Protein AF-A0A9D0YZZ0-F1 (afdb_monomer_lite)

Foldseek 3Di:
DDDPVLLVLLVLLCLFLLNQDAFPVRHGPDDPVLSVLLVVLLVVLLVVLCVPCVPDDQLVSLLVCQLCPDPQFHQDQQVVLVVVLLDLDQEDHRVCSLQQALSVRRVHPNHHFQNRSQSSSCSNCVSVPWLKFKKWKDAPDPPQQATGIWIWIQDPVRFIDTRGSPCVNVCPPPVRQFDPLLRLLAMKIWADDPVQSVDASRPTHGGDGPVVQCPDPPIDIFHLLVVCCVVPVVQADPVSGGDGHPVSCDPVNSVVSSVSCSVTCSVRSVQRSCSSVVVCPPPPPPPPD

Organism: NCBI:txid2840793

Sequence (289 aa):
MLTPEEKEKVKIVLSHPAFQFQDSKGKEFYTQDKLEELFDALDRMIAQMDEKYPDLPVPERVQQILCHGTSDFPCNYDQVYASDYDSEATIFPDERLQGRTAYGLLCTNTGATCTGFCEASCLLLTLKGYQAAPLLCKLLKPTQRVCHYVAGVIDQDGQVQVIDAERLRSCMEPEKDWSLLAYQCSLRYTISNEFFAKEKIGKTGIGPRFFDYIDRPESICISPIERIQKEYPEYVDENGKLDLRNQMMTEPKQKALRMTLTTDVKDLVLQSYQQYFGGSLEKDRRSIL

Radius of gyration: 18.44 Å; chains: 1; bounding box: 46×45×53 Å

Structure (mmCIF, N/CA/C/O backbone):
data_AF-A0A9D0YZZ0-F1
#
_entry.id   AF-A0A9D0YZZ0-F1
#
loop_
_atom_site.group_PDB
_atom_site.id
_atom_site.type_symbol
_atom_site.label_atom_id
_atom_site.label_alt_id
_atom_site.label_comp_id
_atom_site.label_asym_id
_atom_site.label_entity_id
_atom_site.label_seq_id
_atom_site.pdbx_PDB_ins_code
_atom_site.Cartn_x
_atom_site.Cartn_y
_atom_site.Cartn_z
_atom_site.occupancy
_atom_site.B_iso_or_equiv
_atom_site.auth_seq_id
_atom_site.auth_comp_id
_atom_site.auth_asym_id
_atom_site.auth_atom_id
_atom_site.pdbx_PDB_model_num
ATOM 1 N N . MET A 1 1 ? -23.430 3.028 6.870 1.00 84.75 1 MET A N 1
ATOM 2 C CA . MET A 1 1 ? -22.808 2.457 8.082 1.00 84.75 1 MET A CA 1
ATOM 3 C C . MET A 1 1 ? -22.439 1.024 7.785 1.00 84.75 1 MET A C 1
ATOM 5 O O . MET A 1 1 ? -23.298 0.292 7.295 1.00 84.75 1 MET A O 1
ATOM 9 N N . LEU A 1 2 ? -21.211 0.631 8.128 1.00 94.62 2 LEU A N 1
ATOM 10 C CA . LEU A 1 2 ? -20.730 -0.736 7.936 1.00 94.62 2 LEU A CA 1
ATOM 11 C C . LEU A 1 2 ? -21.590 -1.751 8.701 1.00 94.62 2 LEU A C 1
ATOM 13 O O . LEU A 1 2 ? -21.944 -1.553 9.869 1.00 94.62 2 LEU A O 1
ATOM 17 N N . THR A 1 3 ? -21.892 -2.860 8.039 1.00 96.69 3 THR A N 1
ATOM 18 C CA . THR A 1 3 ? -22.575 -4.023 8.608 1.00 96.69 3 THR A CA 1
ATOM 19 C C . THR A 1 3 ? -21.700 -4.739 9.647 1.00 96.69 3 THR A C 1
ATOM 21 O O . THR A 1 3 ? -20.478 -4.572 9.658 1.00 96.69 3 THR A O 1
ATOM 24 N N . PRO A 1 4 ? -22.278 -5.591 10.518 1.00 96.94 4 PRO A N 1
ATOM 25 C CA . PRO A 1 4 ? -21.490 -6.390 11.459 1.00 96.94 4 PRO A CA 1
ATOM 26 C C . PRO A 1 4 ? -20.410 -7.256 10.790 1.00 96.94 4 PRO A C 1
ATOM 28 O O . PRO A 1 4 ? -19.317 -7.387 11.331 1.00 96.94 4 PRO A O 1
ATOM 31 N N . GLU A 1 5 ? -20.690 -7.804 9.603 1.00 96.69 5 GLU A N 1
ATOM 32 C CA . GLU A 1 5 ? -19.726 -8.603 8.835 1.00 96.69 5 GLU A CA 1
ATOM 33 C C . GLU A 1 5 ? -18.556 -7.747 8.326 1.00 96.69 5 GLU A C 1
ATOM 35 O O . GLU A 1 5 ? -17.396 -8.140 8.424 1.00 96.69 5 GLU A O 1
ATOM 40 N N . GLU A 1 6 ? -18.839 -6.547 7.822 1.00 97.50 6 GLU A N 1
ATOM 41 C CA . GLU A 1 6 ? -17.812 -5.600 7.375 1.00 97.50 6 GLU A CA 1
ATOM 42 C C . GLU A 1 6 ? -16.941 -5.104 8.533 1.00 97.50 6 GLU A C 1
ATOM 44 O O . GLU A 1 6 ? -15.720 -5.025 8.394 1.00 97.50 6 GLU A O 1
ATOM 49 N N . LYS A 1 7 ? -17.541 -4.840 9.701 1.00 97.81 7 LYS A N 1
ATOM 50 C CA . LYS A 1 7 ? -16.792 -4.495 10.919 1.00 97.81 7 LYS A CA 1
ATOM 51 C C . LYS A 1 7 ? -15.839 -5.620 11.333 1.00 97.81 7 LYS A C 1
ATOM 53 O O . LYS A 1 7 ? -14.726 -5.341 11.774 1.00 97.81 7 LYS A O 1
ATOM 58 N N . GLU A 1 8 ? -16.240 -6.879 11.166 1.00 96.62 8 GLU A N 1
ATOM 59 C CA . GLU A 1 8 ? -15.368 -8.024 11.440 1.00 96.62 8 GLU A CA 1
ATOM 60 C C . GLU A 1 8 ? -14.222 -8.130 10.426 1.00 96.62 8 GLU A C 1
ATOM 62 O O . GLU A 1 8 ? -13.073 -8.320 10.821 1.00 96.62 8 GLU A O 1
ATOM 67 N N . LYS A 1 9 ? -14.485 -7.896 9.131 1.00 95.94 9 LYS A N 1
ATOM 68 C CA . LYS A 1 9 ? -13.429 -7.825 8.101 1.00 95.94 9 LYS A CA 1
ATOM 69 C C . LYS A 1 9 ? -12.376 -6.770 8.440 1.00 95.94 9 LYS A C 1
ATOM 71 O O . LYS A 1 9 ? -11.185 -7.043 8.320 1.00 95.94 9 LYS A O 1
ATOM 76 N N . VAL A 1 10 ? -12.794 -5.593 8.912 1.00 96.94 10 VAL A N 1
ATOM 77 C CA . VAL A 1 10 ? -11.865 -4.546 9.370 1.00 96.94 10 VAL A CA 1
ATOM 78 C C . VAL A 1 10 ? -10.990 -5.051 10.518 1.00 96.94 10 VAL A C 1
ATOM 80 O O . VAL A 1 10 ? -9.774 -4.888 10.465 1.00 96.94 10 VAL A O 1
ATOM 83 N N . LYS A 1 11 ? -11.567 -5.712 11.527 1.00 95.56 11 LYS A N 1
ATOM 84 C CA . LYS A 1 11 ? -10.796 -6.259 12.658 1.00 95.56 11 LYS A CA 1
ATOM 85 C C . LYS A 1 11 ? -9.789 -7.325 12.223 1.00 95.56 11 LYS A C 1
ATOM 87 O O . LYS A 1 11 ? -8.660 -7.303 12.702 1.00 95.56 11 LYS A O 1
ATOM 92 N N . ILE A 1 12 ? -10.169 -8.201 11.291 1.00 94.56 12 ILE A N 1
ATOM 93 C CA . ILE A 1 12 ? -9.274 -9.208 10.696 1.00 94.56 12 ILE A CA 1
ATOM 94 C C . ILE A 1 12 ? -8.105 -8.537 9.964 1.00 94.56 12 ILE A C 1
ATOM 96 O O . ILE A 1 12 ? -6.963 -8.970 10.085 1.00 94.56 12 ILE A O 1
ATOM 100 N N . VAL A 1 13 ? -8.353 -7.449 9.228 1.00 95.25 13 VAL A N 1
ATOM 101 C CA . VAL A 1 13 ? -7.262 -6.697 8.593 1.00 95.25 13 VAL A CA 1
ATOM 102 C C . VAL A 1 13 ? -6.332 -6.103 9.654 1.00 95.25 13 VAL A C 1
ATOM 104 O O . VAL A 1 13 ? -5.115 -6.254 9.564 1.00 95.25 13 VAL A O 1
ATOM 107 N N . LEU A 1 14 ? -6.884 -5.477 10.694 1.00 92.75 14 LEU A N 1
ATOM 108 C CA . LEU A 1 14 ? -6.100 -4.856 11.767 1.00 92.75 14 LEU A CA 1
ATOM 109 C C . LEU A 1 14 ? -5.316 -5.866 12.623 1.00 92.75 14 LEU A C 1
ATOM 111 O O . LEU A 1 14 ? -4.343 -5.482 13.271 1.00 92.75 14 LEU A O 1
ATOM 115 N N . SER A 1 15 ? -5.668 -7.157 12.603 1.00 89.00 15 SER A N 1
ATOM 116 C CA . SER A 1 15 ? -4.897 -8.194 13.297 1.00 89.00 15 SER A CA 1
ATOM 117 C C . SER A 1 15 ? -3.616 -8.606 12.570 1.00 89.00 15 SER A C 1
ATOM 119 O O . SER A 1 15 ? -2.862 -9.418 13.106 1.00 89.00 15 SER A O 1
ATOM 121 N N . HIS A 1 16 ? -3.327 -8.066 11.383 1.00 89.88 16 HIS A N 1
ATOM 122 C CA . HIS A 1 16 ? -2.076 -8.343 10.676 1.00 89.88 16 HIS A CA 1
ATOM 123 C C . HIS A 1 16 ? -0.850 -7.880 11.478 1.00 89.88 16 HIS A C 1
ATOM 125 O O . HIS A 1 16 ? -0.863 -6.762 11.996 1.00 89.88 16 HIS A O 1
ATOM 131 N N . PRO A 1 17 ? 0.266 -8.635 11.501 1.00 84.69 17 PRO A N 1
ATOM 132 C CA . PRO A 1 17 ? 1.489 -8.239 12.214 1.00 84.69 17 PRO A CA 1
ATOM 133 C C . PRO A 1 17 ? 2.031 -6.845 11.844 1.00 84.69 17 PRO A C 1
ATOM 135 O O . PRO A 1 17 ? 2.660 -6.178 12.659 1.00 84.69 17 PRO A O 1
ATOM 138 N N . ALA A 1 18 ? 1.768 -6.386 10.620 1.00 86.31 18 ALA A N 1
ATOM 139 C CA . ALA A 1 18 ? 2.129 -5.045 10.145 1.00 86.31 18 ALA A CA 1
ATOM 140 C C . ALA A 1 18 ? 1.309 -3.895 10.777 1.00 86.31 18 ALA A C 1
ATOM 142 O O . ALA A 1 18 ? 1.740 -2.744 10.694 1.00 86.31 18 ALA A O 1
ATOM 143 N N . PHE A 1 19 ? 0.151 -4.200 11.377 1.00 87.81 19 PHE A N 1
ATOM 144 C CA . PHE A 1 19 ? -0.847 -3.243 11.882 1.00 87.81 19 PHE A CA 1
ATOM 145 C C . PHE A 1 19 ? -1.165 -3.407 13.381 1.00 87.81 19 PHE A C 1
ATOM 147 O O . PHE A 1 19 ? -1.942 -2.639 13.948 1.00 87.81 19 PHE A O 1
ATOM 154 N N . GLN A 1 20 ? -0.534 -4.371 14.059 1.00 81.81 20 GLN A N 1
ATOM 155 C CA . GLN A 1 20 ? -0.681 -4.589 15.502 1.00 81.81 20 GLN A CA 1
ATOM 156 C C . GLN A 1 20 ? 0.069 -3.520 16.313 1.00 81.81 20 GLN A C 1
ATOM 158 O O . GLN A 1 20 ? 1.127 -3.765 16.896 1.00 81.81 20 GLN A O 1
ATOM 163 N N . PHE A 1 21 ? -0.471 -2.302 16.343 1.00 81.06 21 PHE A N 1
ATOM 164 C CA . PHE A 1 21 ? 0.142 -1.193 17.065 1.00 81.06 21 PHE A CA 1
ATOM 165 C C . PHE A 1 21 ? -0.167 -1.225 18.559 1.00 81.06 21 PHE A C 1
ATOM 167 O O . PHE A 1 21 ? -1.326 -1.299 18.972 1.00 81.06 21 PHE A O 1
ATOM 174 N N . GLN A 1 22 ? 0.884 -1.107 19.367 1.00 78.75 22 GLN A N 1
ATOM 175 C CA . GLN A 1 22 ? 0.811 -1.044 20.821 1.00 78.75 22 GLN A CA 1
ATOM 176 C C . GLN A 1 22 ? 1.585 0.162 21.349 1.00 78.75 22 GLN A C 1
ATOM 178 O O . GLN A 1 22 ? 2.607 0.555 20.780 1.00 78.75 22 GLN A O 1
ATOM 183 N N . ASP A 1 23 ? 1.090 0.728 22.445 1.00 76.75 23 ASP A N 1
ATOM 184 C CA . ASP A 1 23 ? 1.773 1.776 23.194 1.00 76.75 23 ASP A CA 1
ATOM 185 C C . ASP A 1 23 ? 2.998 1.253 23.959 1.00 76.75 23 ASP A C 1
ATOM 187 O O . ASP A 1 23 ? 3.285 0.052 24.019 1.00 76.75 23 ASP A O 1
ATOM 191 N N . SER A 1 24 ? 3.750 2.171 24.560 1.00 74.75 24 SER A N 1
ATOM 192 C CA . SER A 1 24 ? 4.935 1.870 25.364 1.00 74.75 24 SER A CA 1
ATOM 193 C C . SER A 1 24 ? 4.669 0.922 26.545 1.00 74.75 24 SER A C 1
ATOM 195 O O . SER A 1 24 ? 5.614 0.332 27.074 1.00 74.75 24 SER A O 1
ATOM 197 N N . LYS A 1 25 ? 3.401 0.744 26.940 1.00 77.44 25 LYS A N 1
ATOM 198 C CA . LYS A 1 25 ? 2.932 -0.132 28.022 1.00 77.44 25 LYS A CA 1
ATOM 199 C C . LYS A 1 25 ? 2.326 -1.442 27.503 1.00 77.44 25 LYS A C 1
ATOM 201 O O . LYS A 1 25 ? 1.858 -2.241 28.312 1.00 77.44 25 LYS A O 1
ATOM 206 N N . GLY A 1 26 ? 2.349 -1.678 26.191 1.00 76.75 26 GLY A N 1
ATOM 207 C CA . GLY A 1 26 ? 1.801 -2.876 25.555 1.00 76.75 26 GLY A CA 1
ATOM 208 C C . GLY A 1 26 ? 0.281 -2.851 25.378 1.00 76.75 26 GLY A C 1
ATOM 209 O O . GLY A 1 26 ? -0.313 -3.893 25.112 1.00 76.75 26 GLY A O 1
ATOM 210 N N . LYS A 1 27 ? -0.374 -1.694 25.538 1.00 83.31 27 LYS A N 1
ATOM 211 C CA . LYS A 1 27 ? -1.811 -1.559 25.287 1.00 83.31 27 LYS A CA 1
ATOM 212 C C . LYS A 1 27 ? -2.058 -1.372 23.794 1.00 83.31 27 LYS A C 1
ATOM 214 O O . LYS A 1 27 ? -1.405 -0.551 23.153 1.00 83.31 27 LYS A O 1
ATOM 219 N N . GLU A 1 28 ? -3.030 -2.100 23.255 1.00 86.38 28 GLU A N 1
ATOM 220 C CA . GLU A 1 28 ? -3.456 -1.965 21.861 1.00 86.38 28 GLU A CA 1
ATOM 221 C C . GLU A 1 28 ? -3.920 -0.539 21.546 1.00 86.38 28 GLU A C 1
ATOM 223 O O . GLU A 1 28 ? -4.644 0.095 22.323 1.00 86.38 28 GLU A O 1
ATOM 228 N N . PHE A 1 29 ? -3.505 -0.036 20.383 1.00 88.44 29 PHE A N 1
ATOM 229 C CA . PHE A 1 29 ? -3.873 1.300 19.931 1.00 88.44 29 PHE A CA 1
ATOM 230 C C . PHE A 1 29 ? -5.374 1.417 19.642 1.00 88.44 29 PHE A C 1
ATOM 232 O O . PHE A 1 29 ? -5.984 2.433 19.995 1.00 88.44 29 PHE A O 1
ATOM 239 N N . TYR A 1 30 ? -5.943 0.396 18.995 1.00 92.56 30 TYR A N 1
ATOM 240 C CA . TYR A 1 30 ? -7.337 0.331 18.570 1.00 92.56 30 TYR A CA 1
ATOM 241 C C . TYR A 1 30 ? -8.255 -0.073 19.726 1.00 92.56 30 TYR A C 1
ATOM 243 O O . TYR A 1 30 ? -8.508 -1.247 19.972 1.00 92.56 30 TYR A O 1
ATOM 251 N N . THR A 1 31 ? -8.772 0.924 20.441 1.00 94.06 31 THR A N 1
ATOM 252 C CA . THR A 1 31 ? -9.867 0.736 21.401 1.00 94.06 31 THR A CA 1
ATOM 253 C C . THR A 1 31 ? -11.209 0.635 20.677 1.00 94.06 31 THR A C 1
ATOM 255 O O . THR A 1 31 ? -11.325 1.048 19.524 1.00 94.06 31 THR A O 1
ATOM 258 N N . GLN A 1 32 ? -12.247 0.146 21.364 1.00 95.62 32 GLN A N 1
ATOM 259 C CA . GLN A 1 32 ? -13.595 0.068 20.791 1.00 95.62 32 GLN A CA 1
ATOM 260 C C . GLN A 1 32 ? -14.082 1.426 20.256 1.00 95.62 32 GLN A C 1
ATOM 262 O O . GLN A 1 32 ? -14.582 1.481 19.140 1.00 95.62 32 GLN A O 1
ATOM 267 N N . ASP A 1 33 ? -13.869 2.515 21.000 1.00 96.25 33 ASP A N 1
ATOM 268 C CA . ASP A 1 33 ? -14.286 3.861 20.575 1.00 96.25 33 ASP A CA 1
ATOM 269 C C . ASP A 1 33 ? -13.602 4.285 19.265 1.00 96.25 33 ASP A C 1
ATOM 271 O O . ASP A 1 33 ? -14.261 4.714 18.320 1.00 96.25 33 ASP A O 1
ATOM 275 N N . LYS A 1 34 ? -12.283 4.069 19.161 1.00 95.56 34 LYS A N 1
ATOM 276 C CA . LYS A 1 34 ? -11.531 4.369 17.935 1.00 95.56 34 LYS A CA 1
ATOM 277 C C . LYS A 1 34 ? -11.954 3.496 16.760 1.00 95.56 34 LYS A C 1
ATOM 279 O O . LYS A 1 34 ? -11.908 3.954 15.622 1.00 95.56 34 LYS A O 1
ATOM 284 N N . LEU A 1 35 ? -12.324 2.240 17.018 1.00 97.50 35 LEU A N 1
ATOM 285 C CA . LEU A 1 35 ? -12.838 1.346 15.984 1.00 97.50 35 LEU A CA 1
ATOM 286 C C . LEU A 1 35 ? -14.175 1.850 15.440 1.00 97.50 35 LEU A C 1
ATOM 288 O O . LEU A 1 35 ? -14.341 1.862 14.227 1.00 97.50 35 LEU A O 1
ATOM 292 N N . GLU A 1 36 ? -15.091 2.311 16.294 1.00 97.62 36 GLU A N 1
ATOM 293 C CA . GLU A 1 36 ? -16.361 2.886 15.829 1.00 97.62 36 GLU A CA 1
ATOM 294 C C . GLU A 1 36 ? -16.140 4.151 14.986 1.00 97.62 36 GLU A C 1
ATOM 296 O O . GLU A 1 36 ? -16.684 4.250 13.887 1.00 97.62 36 GLU A O 1
ATOM 301 N N . GLU A 1 37 ? -15.260 5.060 15.420 1.00 96.38 37 GLU A N 1
ATOM 302 C CA . GLU A 1 37 ? -14.886 6.233 14.616 1.00 96.38 37 GLU A CA 1
ATOM 303 C C . GLU A 1 37 ? -14.277 5.840 13.259 1.00 96.38 37 GLU A C 1
ATOM 305 O O . GLU A 1 37 ? -14.602 6.435 12.227 1.00 96.38 37 GLU A O 1
ATOM 310 N N . LEU A 1 38 ? -13.406 4.824 13.246 1.00 96.81 38 LEU A N 1
ATOM 311 C CA . LEU A 1 38 ? -12.801 4.313 12.019 1.00 96.81 38 LEU A CA 1
ATOM 312 C C . LEU A 1 38 ? -13.842 3.674 11.092 1.00 96.81 38 LEU A C 1
ATOM 314 O O . LEU A 1 38 ? -13.788 3.906 9.886 1.00 96.81 38 LEU A O 1
ATOM 318 N N . PHE A 1 39 ? -14.801 2.903 11.614 1.00 98.00 39 PHE A N 1
ATOM 319 C CA . PHE A 1 39 ? -15.871 2.315 10.802 1.00 98.00 39 PHE A CA 1
ATOM 320 C C . PHE A 1 39 ? -16.692 3.391 10.095 1.00 98.00 39 PHE A C 1
ATOM 322 O O . PHE A 1 39 ? -16.954 3.278 8.897 1.00 98.00 39 PHE A O 1
ATOM 329 N N . ASP A 1 40 ? -17.049 4.452 10.816 1.00 95.44 40 ASP A N 1
ATOM 330 C CA . ASP A 1 40 ? -17.790 5.576 10.253 1.00 95.44 40 ASP A CA 1
ATOM 331 C C . ASP A 1 40 ? -16.970 6.324 9.192 1.00 95.44 40 ASP A C 1
ATOM 333 O O . ASP A 1 40 ? -17.508 6.746 8.166 1.00 95.44 40 ASP A O 1
ATOM 337 N N . ALA A 1 41 ? -15.660 6.480 9.405 1.00 95.00 41 ALA A N 1
ATOM 338 C CA . ALA A 1 41 ? -14.770 7.093 8.422 1.00 95.00 41 ALA A CA 1
ATOM 339 C C . ALA A 1 41 ? -14.624 6.239 7.153 1.00 95.00 41 ALA A C 1
ATOM 341 O O . ALA A 1 41 ? -14.692 6.776 6.048 1.00 95.00 41 ALA A O 1
ATOM 342 N N . LEU A 1 42 ? -14.483 4.918 7.288 1.00 96.44 42 LEU A N 1
ATOM 343 C CA . LEU A 1 42 ? -14.398 3.988 6.157 1.00 96.44 42 LEU A CA 1
ATOM 344 C C . LEU A 1 42 ? -15.682 3.989 5.316 1.00 96.44 42 LEU A C 1
ATOM 346 O O . LEU A 1 42 ? -15.599 4.053 4.092 1.00 96.44 42 LEU A O 1
ATOM 350 N N . ASP A 1 43 ? -16.856 3.980 5.954 1.00 95.12 43 ASP A N 1
ATOM 351 C CA . ASP A 1 43 ? -18.161 4.053 5.278 1.00 95.12 43 ASP A CA 1
ATOM 352 C C . ASP A 1 43 ? -18.285 5.324 4.422 1.00 95.12 43 ASP A C 1
ATOM 354 O O . ASP A 1 43 ? -18.627 5.260 3.238 1.00 95.12 43 ASP A O 1
ATOM 358 N N . ARG A 1 44 ? -17.911 6.481 4.989 1.00 92.88 44 ARG A N 1
ATOM 359 C CA . ARG A 1 44 ? -17.875 7.755 4.252 1.00 92.88 44 ARG A CA 1
ATOM 360 C C . ARG A 1 44 ? -16.873 7.724 3.102 1.00 92.88 44 ARG A C 1
ATOM 362 O O . ARG A 1 44 ? -17.194 8.174 2.004 1.00 92.88 44 ARG A O 1
ATOM 369 N N . MET A 1 45 ? -15.677 7.184 3.334 1.00 92.56 45 MET A N 1
ATOM 370 C CA . MET A 1 45 ? -14.633 7.101 2.311 1.00 92.56 45 MET A CA 1
ATOM 371 C C . MET A 1 45 ? -15.049 6.231 1.127 1.00 92.56 45 MET A C 1
ATOM 373 O O . MET A 1 45 ? -14.775 6.602 -0.011 1.00 92.56 45 MET A O 1
ATOM 377 N N . ILE A 1 46 ? -15.743 5.116 1.368 1.00 93.69 46 ILE A N 1
ATOM 378 C CA . ILE A 1 46 ? -16.277 4.262 0.300 1.00 93.69 46 ILE A CA 1
ATOM 379 C C . ILE A 1 46 ? -17.275 5.041 -0.562 1.00 93.69 46 ILE A C 1
ATOM 381 O O . ILE A 1 46 ? -17.143 5.039 -1.786 1.00 93.69 46 ILE A O 1
ATOM 385 N N . ALA A 1 47 ? -18.219 5.753 0.061 1.00 92.50 47 ALA A N 1
ATOM 386 C CA . ALA A 1 47 ? -19.201 6.554 -0.667 1.00 92.50 47 ALA A CA 1
ATOM 387 C C . ALA A 1 47 ? -18.534 7.646 -1.527 1.00 92.50 47 ALA A C 1
ATOM 389 O O . ALA A 1 47 ? -18.824 7.761 -2.716 1.00 92.50 47 ALA A O 1
ATOM 390 N N . GLN A 1 48 ? -17.585 8.397 -0.958 1.00 92.12 48 GLN A N 1
ATOM 391 C CA . GLN A 1 48 ? -16.886 9.477 -1.670 1.00 92.12 48 GLN A CA 1
ATOM 392 C C . GLN A 1 48 ? -15.987 8.960 -2.796 1.00 92.12 48 GLN A C 1
ATOM 394 O O . GLN A 1 48 ? -15.881 9.579 -3.854 1.00 92.12 48 GLN A O 1
ATOM 399 N N . MET A 1 49 ? -15.333 7.820 -2.580 1.00 92.38 49 MET A N 1
ATOM 400 C CA . MET A 1 49 ? -14.522 7.155 -3.593 1.00 92.38 49 MET A CA 1
ATOM 401 C C . MET A 1 49 ? -15.368 6.757 -4.810 1.00 92.38 49 MET A C 1
ATOM 403 O O . MET A 1 49 ? -14.954 6.999 -5.945 1.00 92.38 49 MET A O 1
ATOM 407 N N . ASP A 1 50 ? -16.538 6.160 -4.573 1.00 90.44 50 ASP A N 1
ATOM 408 C CA . ASP A 1 50 ? -17.443 5.720 -5.636 1.00 90.44 50 ASP A CA 1
ATOM 409 C C . ASP A 1 50 ? -18.113 6.902 -6.362 1.00 90.44 50 ASP A C 1
ATOM 411 O O . ASP A 1 50 ? -18.364 6.806 -7.561 1.00 90.44 50 ASP A O 1
ATOM 415 N N . GLU A 1 51 ? -18.334 8.031 -5.680 1.00 92.25 51 GLU A N 1
ATOM 416 C CA . GLU A 1 51 ? -18.841 9.270 -6.289 1.00 92.25 51 GLU A CA 1
ATOM 417 C C . GLU A 1 51 ? -17.787 9.987 -7.150 1.00 92.25 51 GLU A C 1
ATOM 419 O O . GLU A 1 51 ? -18.080 10.417 -8.265 1.00 92.25 51 GLU A O 1
ATOM 424 N N . LYS A 1 52 ? -16.556 10.135 -6.644 1.00 91.62 52 LYS A N 1
ATOM 425 C CA . LYS A 1 52 ? -15.514 10.966 -7.274 1.00 91.62 52 LYS A CA 1
ATOM 426 C C . LYS A 1 52 ? -14.789 10.264 -8.422 1.00 91.62 52 LYS A C 1
ATOM 428 O O . LYS A 1 52 ? -14.323 10.933 -9.343 1.00 91.62 52 LYS A O 1
ATOM 433 N N . TYR A 1 53 ? -14.674 8.936 -8.368 1.00 91.50 53 TYR A N 1
ATOM 434 C CA . TYR A 1 53 ? -13.937 8.138 -9.354 1.00 91.50 53 TYR A CA 1
ATOM 435 C C . TYR A 1 53 ? -14.762 6.951 -9.894 1.00 91.50 53 TYR A C 1
ATOM 437 O O . TYR A 1 53 ? -14.293 5.810 -9.854 1.00 91.50 53 TYR A O 1
ATOM 445 N N . PRO A 1 54 ? -15.983 7.175 -10.418 1.00 92.62 54 PRO A N 1
ATOM 446 C CA . PRO A 1 54 ? -16.909 6.098 -10.779 1.00 92.62 54 PRO A CA 1
ATOM 447 C C . PRO A 1 54 ? -16.416 5.227 -11.942 1.00 92.62 54 PRO A C 1
ATOM 449 O O . PRO A 1 54 ? -16.808 4.063 -12.035 1.00 92.62 54 PRO A O 1
ATOM 452 N N . ASP A 1 55 ? -15.537 5.763 -12.790 1.00 94.12 55 ASP A N 1
ATOM 453 C CA . ASP A 1 55 ? -15.074 5.106 -14.018 1.00 94.12 55 ASP A CA 1
ATOM 454 C C . ASP A 1 55 ? -13.756 4.335 -13.849 1.00 94.12 55 ASP A C 1
ATOM 456 O O . ASP A 1 55 ? -13.358 3.582 -14.736 1.00 94.12 55 ASP A O 1
ATOM 460 N N . LEU A 1 56 ? -13.062 4.499 -12.717 1.00 93.25 56 LEU A N 1
ATOM 461 C CA . LEU A 1 56 ? -11.799 3.798 -12.469 1.00 93.25 56 LEU A CA 1
ATOM 462 C C . LEU A 1 56 ? -12.045 2.389 -11.903 1.00 93.25 56 LEU A C 1
ATOM 464 O O . LEU A 1 56 ? -13.055 2.162 -11.235 1.00 93.25 56 LEU A O 1
ATOM 468 N N . PRO A 1 57 ? -11.127 1.429 -12.082 1.00 93.06 57 PRO A N 1
ATOM 469 C CA . PRO A 1 57 ? -11.112 0.196 -11.296 1.00 93.06 57 PRO A CA 1
ATOM 470 C C . PRO A 1 57 ? -10.986 0.486 -9.793 1.00 93.06 57 PRO A C 1
ATOM 472 O O . PRO A 1 57 ? -10.287 1.419 -9.401 1.00 93.06 57 PRO A O 1
ATOM 475 N N . VAL A 1 58 ? -11.614 -0.326 -8.932 1.00 94.88 58 VAL A N 1
ATOM 476 C CA . VAL A 1 58 ? -11.639 -0.091 -7.470 1.00 94.88 58 VAL A CA 1
ATOM 477 C C . VAL A 1 58 ? -10.248 0.158 -6.863 1.00 94.88 58 VAL A C 1
ATOM 479 O O . VAL A 1 58 ? -10.126 1.131 -6.117 1.00 94.88 58 VAL A O 1
ATOM 482 N N . PRO A 1 59 ? -9.189 -0.619 -7.176 1.00 94.75 59 PRO A N 1
ATOM 483 C CA . PRO A 1 59 ? -7.867 -0.345 -6.616 1.00 94.75 59 PRO A CA 1
ATOM 484 C C . PRO A 1 59 ? -7.309 1.032 -6.979 1.00 94.75 59 PRO A C 1
ATOM 486 O O . PRO A 1 59 ? -6.733 1.718 -6.134 1.00 94.75 59 PRO A O 1
ATOM 489 N N . GLU A 1 60 ? -7.549 1.476 -8.210 1.00 93.44 60 GLU A N 1
ATOM 490 C CA . GLU A 1 60 ? -7.153 2.806 -8.658 1.00 93.44 60 GLU A CA 1
ATOM 491 C C . GLU A 1 60 ? -7.964 3.888 -7.938 1.00 93.44 60 GLU A C 1
ATOM 493 O O . GLU A 1 60 ? -7.383 4.882 -7.505 1.00 93.44 60 GLU A O 1
ATOM 498 N N . ARG A 1 61 ? -9.269 3.678 -7.702 1.00 94.62 61 ARG A N 1
ATOM 499 C CA . ARG A 1 61 ? -10.083 4.614 -6.904 1.00 94.62 61 ARG A CA 1
ATOM 500 C C . ARG A 1 61 ? -9.540 4.780 -5.489 1.00 94.62 61 ARG A C 1
ATOM 502 O O . ARG A 1 61 ? -9.414 5.912 -5.025 1.00 94.62 61 ARG A O 1
ATOM 509 N N . VAL A 1 62 ? -9.196 3.672 -4.822 1.00 95.25 62 VAL A N 1
ATOM 510 C CA . VAL A 1 62 ? -8.601 3.684 -3.474 1.00 95.25 62 VAL A CA 1
ATOM 511 C C . VAL A 1 62 ? -7.301 4.485 -3.484 1.00 95.25 62 VAL A C 1
ATOM 513 O O . VAL A 1 62 ? -7.106 5.362 -2.643 1.00 95.25 62 VAL A O 1
ATOM 516 N N . GLN A 1 63 ? -6.430 4.248 -4.467 1.00 93.56 63 GLN A N 1
ATOM 517 C CA . GLN A 1 63 ? -5.176 4.988 -4.572 1.00 93.56 63 GLN A CA 1
ATOM 518 C C . GLN A 1 63 ? -5.407 6.492 -4.781 1.00 93.56 63 GLN A C 1
ATOM 520 O O . GLN A 1 63 ? -4.765 7.309 -4.122 1.00 93.56 63 GLN A O 1
ATOM 525 N N . GLN A 1 64 ? -6.338 6.864 -5.664 1.00 92.75 64 GLN A N 1
ATOM 526 C CA . GLN A 1 64 ? -6.639 8.257 -6.002 1.00 92.75 64 GLN A CA 1
ATOM 527 C C . GLN A 1 64 ? -7.306 9.016 -4.848 1.00 92.75 64 GLN A C 1
ATOM 529 O O . GLN A 1 64 ? -6.942 10.161 -4.568 1.00 92.75 64 GLN A O 1
ATOM 534 N N . ILE A 1 65 ? -8.272 8.400 -4.155 1.00 92.81 65 ILE A N 1
ATOM 535 C CA . ILE A 1 65 ? -8.976 9.048 -3.040 1.00 92.81 65 ILE A CA 1
ATOM 536 C C . ILE A 1 65 ? -8.042 9.264 -1.848 1.00 92.81 65 ILE A C 1
ATOM 538 O O . ILE A 1 65 ? -8.070 10.335 -1.246 1.00 92.81 65 ILE A O 1
ATOM 542 N N . LEU A 1 66 ? -7.155 8.306 -1.557 1.00 93.00 66 LEU A N 1
ATOM 543 C CA . LEU A 1 66 ? -6.173 8.444 -0.484 1.00 93.00 66 LEU A CA 1
ATOM 544 C C . LEU A 1 66 ? -5.051 9.428 -0.850 1.00 93.00 66 LEU A C 1
ATOM 546 O O . LEU A 1 66 ? -4.628 10.194 0.007 1.00 93.00 66 LEU A O 1
ATOM 550 N N . CYS A 1 67 ? -4.600 9.459 -2.109 1.00 90.25 67 CYS A N 1
ATOM 551 C CA . CYS A 1 67 ? -3.548 10.372 -2.579 1.00 90.25 67 CYS A CA 1
ATOM 552 C C . CYS A 1 67 ? -3.982 11.846 -2.553 1.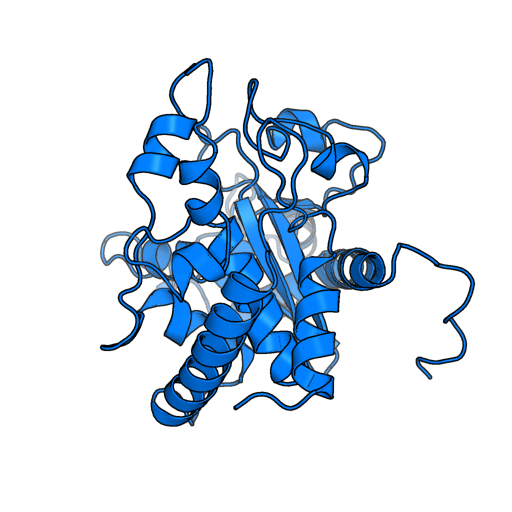00 90.25 67 CYS A C 1
ATOM 554 O O . CYS A 1 67 ? -3.214 12.725 -2.158 1.00 90.25 67 CYS A O 1
ATOM 556 N N . HIS A 1 68 ? -5.210 12.130 -2.990 1.00 87.75 68 HIS A N 1
ATOM 557 C CA . HIS A 1 68 ? -5.699 13.504 -3.126 1.00 87.75 68 HIS A CA 1
ATOM 558 C C . HIS A 1 68 ? -6.515 13.989 -1.929 1.00 87.75 68 HIS A C 1
ATOM 560 O O . HIS A 1 68 ? -6.664 15.198 -1.747 1.00 87.75 68 HIS A O 1
ATOM 566 N N . GLY A 1 69 ? -7.042 13.070 -1.123 1.00 84.12 69 GLY A N 1
ATOM 567 C CA . GLY A 1 69 ? -8.024 13.391 -0.102 1.00 84.12 69 GLY A CA 1
ATOM 568 C C . GLY A 1 69 ? -9.340 13.920 -0.684 1.00 84.12 69 GLY A C 1
ATOM 569 O O . GLY A 1 69 ? -9.603 13.913 -1.900 1.00 84.12 69 GLY A O 1
ATOM 570 N N . THR A 1 70 ? -10.183 14.390 0.224 1.00 78.31 70 THR A N 1
ATOM 571 C CA . THR A 1 70 ? -11.509 14.955 -0.026 1.00 78.31 70 THR A CA 1
ATOM 572 C C . THR A 1 70 ? -11.706 16.225 0.804 1.00 78.31 70 THR A C 1
ATOM 574 O O . THR A 1 70 ? -10.812 16.635 1.545 1.00 78.31 70 THR A O 1
ATOM 577 N N . SER A 1 71 ? -12.859 16.887 0.669 1.00 72.62 71 SER A N 1
ATOM 578 C CA . SER A 1 71 ? -13.203 18.027 1.532 1.00 72.62 71 SER A CA 1
ATOM 579 C C . SER A 1 71 ? -13.308 17.634 3.005 1.00 72.62 71 SER A C 1
ATOM 581 O O . SER A 1 71 ? -12.990 18.440 3.874 1.00 72.62 71 SER A O 1
ATOM 583 N N . ASP A 1 72 ? -13.727 16.396 3.269 1.00 69.81 72 ASP A N 1
ATOM 584 C CA . ASP A 1 72 ? -13.988 15.882 4.617 1.00 69.81 72 ASP A CA 1
ATOM 585 C C . ASP A 1 72 ? -12.772 15.147 5.194 1.00 69.81 72 ASP A C 1
ATOM 587 O O . ASP A 1 72 ? -12.677 14.939 6.401 1.00 69.81 72 ASP A O 1
ATOM 591 N N . PHE A 1 73 ? -11.835 14.767 4.324 1.00 72.38 73 PHE A N 1
ATOM 592 C CA . PHE A 1 73 ? -10.586 14.103 4.658 1.00 72.38 73 PHE A CA 1
ATOM 593 C C . PHE A 1 73 ? -9.427 14.797 3.921 1.00 72.38 73 PHE A C 1
ATOM 595 O O . PHE A 1 73 ? -9.091 14.430 2.788 1.00 72.38 73 PHE A O 1
ATOM 602 N N . PRO A 1 74 ? -8.784 15.812 4.524 1.00 69.44 74 PRO A N 1
ATOM 603 C CA . PRO A 1 74 ? -7.574 16.366 3.943 1.00 69.44 74 PRO A CA 1
ATOM 604 C C . PRO A 1 74 ? -6.477 15.299 4.000 1.00 69.44 74 PRO A C 1
ATOM 606 O O . PRO A 1 74 ? -6.115 14.831 5.078 1.00 69.44 74 PRO A O 1
ATOM 609 N N . CYS A 1 75 ? -5.921 14.922 2.844 1.00 74.62 75 CYS A N 1
ATOM 610 C CA . CYS A 1 75 ? -4.753 14.045 2.802 1.00 74.62 75 CYS A CA 1
ATOM 611 C C . CYS A 1 75 ? -3.592 14.729 3.538 1.00 74.62 75 CYS A C 1
ATOM 613 O O . CYS A 1 75 ? -2.910 15.597 2.980 1.00 74.62 75 CYS A O 1
ATOM 615 N N . ASN A 1 76 ? -3.358 14.325 4.785 1.00 76.44 76 ASN A N 1
ATOM 616 C CA . ASN A 1 76 ? -2.297 14.869 5.611 1.00 76.44 76 ASN A CA 1
ATOM 617 C C . ASN A 1 76 ? -1.173 13.839 5.766 1.00 76.44 76 ASN A C 1
ATOM 619 O O . ASN A 1 76 ? -1.363 12.757 6.323 1.00 76.44 76 ASN A O 1
ATOM 623 N N . TYR A 1 77 ? -0.002 14.178 5.233 1.00 73.31 77 TYR A N 1
ATOM 624 C CA . TYR A 1 77 ? 1.217 13.424 5.490 1.00 73.31 77 TYR A CA 1
ATOM 625 C C . TYR A 1 77 ? 1.806 13.929 6.802 1.00 73.31 77 TYR A C 1
ATOM 627 O O . TYR A 1 77 ? 2.104 15.120 6.910 1.00 73.31 77 TYR A O 1
ATOM 635 N N . ASP A 1 78 ? 1.990 13.043 7.780 1.00 72.12 78 ASP A N 1
ATOM 636 C CA . ASP A 1 78 ? 2.538 13.433 9.082 1.00 72.12 78 ASP A CA 1
ATOM 637 C C . ASP A 1 78 ? 4.039 13.761 8.956 1.00 72.12 78 ASP A C 1
ATOM 639 O O . ASP A 1 78 ? 4.922 12.916 9.127 1.00 72.12 78 ASP A O 1
ATOM 643 N N . GLN A 1 79 ? 4.323 15.020 8.613 1.00 66.56 79 GLN A N 1
ATOM 644 C CA . GLN A 1 79 ? 5.679 15.545 8.444 1.00 66.56 79 GLN A CA 1
ATOM 645 C C . GLN A 1 79 ? 6.484 15.490 9.743 1.00 66.56 79 GLN A C 1
ATOM 647 O O . GLN A 1 79 ? 7.703 15.351 9.689 1.00 66.56 79 GLN A O 1
ATOM 652 N N . VAL A 1 80 ? 5.816 15.581 10.898 1.00 61.78 80 VAL A N 1
ATOM 653 C CA . VAL A 1 80 ? 6.485 15.576 12.202 1.00 61.78 80 VAL A CA 1
ATOM 654 C C . VAL A 1 80 ? 6.932 14.163 12.556 1.00 61.78 80 VAL A C 1
ATOM 656 O O . VAL A 1 80 ? 8.080 13.950 12.936 1.00 61.78 80 VAL A O 1
ATOM 659 N N . TYR A 1 81 ? 6.064 13.177 12.329 1.00 63.41 81 TYR A N 1
ATOM 660 C CA . TYR A 1 81 ? 6.431 11.767 12.426 1.00 63.41 81 TYR A CA 1
ATOM 661 C C . TYR A 1 81 ? 7.603 11.432 11.493 1.00 63.41 81 TYR A C 1
ATOM 663 O O . TYR A 1 81 ? 8.537 10.736 11.891 1.00 63.41 81 TYR A O 1
ATOM 671 N N . ALA A 1 82 ? 7.580 11.944 10.258 1.00 63.34 82 ALA A N 1
ATOM 672 C CA . ALA A 1 82 ? 8.659 11.733 9.297 1.00 63.34 82 ALA A CA 1
ATOM 673 C C . ALA A 1 82 ? 9.985 12.386 9.733 1.00 63.34 82 ALA A C 1
ATOM 675 O O . ALA A 1 82 ? 11.038 11.780 9.545 1.00 63.34 82 ALA A O 1
ATOM 676 N N . SER A 1 83 ? 9.956 13.575 10.348 1.00 62.94 83 SER A N 1
ATOM 677 C CA . SER A 1 83 ? 11.167 14.237 10.854 1.00 62.94 83 SER A CA 1
ATOM 678 C C . SER A 1 83 ? 11.749 13.562 12.095 1.00 62.94 83 SER A C 1
ATOM 680 O O . SER A 1 83 ? 12.969 13.463 12.223 1.00 62.94 83 SER A O 1
ATOM 682 N N . ASP A 1 84 ? 10.893 13.052 12.986 1.00 59.94 84 ASP A N 1
ATOM 683 C CA . ASP A 1 84 ? 11.330 12.337 14.191 1.00 59.94 84 ASP A CA 1
ATOM 684 C C . ASP A 1 84 ? 12.066 11.036 13.824 1.00 59.94 84 ASP A C 1
ATOM 686 O O . ASP A 1 84 ? 12.978 10.611 14.534 1.00 59.94 84 ASP A O 1
ATOM 690 N N . TYR A 1 85 ? 11.733 10.458 12.667 1.00 58.47 85 TYR A N 1
ATOM 691 C CA . TYR A 1 85 ? 12.302 9.227 12.119 1.00 58.47 85 TYR A CA 1
ATOM 692 C C . TYR A 1 85 ? 13.779 9.303 11.717 1.00 58.47 85 TYR A C 1
ATOM 694 O O . TYR A 1 85 ? 14.487 8.292 11.764 1.00 58.47 85 TYR A O 1
ATOM 702 N N . ASP A 1 86 ? 14.235 10.488 11.312 1.00 54.81 86 ASP A N 1
ATOM 703 C CA . ASP A 1 86 ? 15.623 10.747 10.917 1.00 54.81 86 ASP A CA 1
ATOM 704 C C . ASP A 1 86 ? 16.490 11.200 12.103 1.00 54.81 86 ASP A C 1
ATOM 706 O O . ASP A 1 86 ? 17.720 11.239 12.007 1.00 54.81 86 ASP A O 1
ATOM 710 N N . SER A 1 87 ? 15.867 11.514 13.241 1.00 53.03 87 SER A N 1
ATOM 711 C CA . SER A 1 87 ? 16.564 11.886 14.467 1.00 53.03 87 SER A CA 1
ATOM 712 C C . SER A 1 87 ? 16.903 10.640 15.294 1.00 53.03 87 SER A C 1
ATOM 714 O O . SER A 1 87 ? 16.104 9.714 15.401 1.00 53.03 87 SER A O 1
ATOM 716 N N . GLU A 1 88 ? 18.067 10.597 15.950 1.00 52.62 88 GLU A N 1
ATOM 717 C CA . GLU A 1 88 ? 18.394 9.540 16.929 1.00 52.62 88 GLU A CA 1
ATOM 718 C C . GLU A 1 88 ? 17.540 9.626 18.220 1.00 52.62 88 GLU A C 1
ATOM 720 O O . GLU A 1 88 ? 17.965 9.184 19.290 1.00 52.62 88 GLU A O 1
ATOM 725 N N . ALA A 1 89 ? 16.345 10.230 18.150 1.00 49.09 89 ALA A N 1
ATOM 726 C CA . ALA A 1 89 ? 15.500 10.521 19.291 1.00 49.09 89 ALA A CA 1
ATOM 727 C C . ALA A 1 89 ? 15.148 9.250 20.069 1.00 49.09 89 ALA A C 1
ATOM 729 O O . ALA A 1 89 ? 14.648 8.243 19.566 1.00 49.09 89 ALA A O 1
ATOM 730 N N . THR A 1 90 ? 15.438 9.325 21.360 1.00 51.19 90 THR A N 1
ATOM 731 C CA . THR A 1 90 ? 15.527 8.182 22.259 1.00 51.19 90 THR A CA 1
ATOM 732 C C . THR A 1 90 ? 14.156 7.689 22.742 1.00 51.19 90 THR A C 1
ATOM 734 O O . THR A 1 90 ? 14.101 6.616 23.346 1.00 51.19 90 THR A O 1
ATOM 737 N N . ILE A 1 91 ? 13.062 8.434 22.503 1.00 55.25 91 ILE A N 1
ATOM 738 C CA . ILE A 1 91 ? 11.690 8.100 22.932 1.00 55.25 91 ILE A CA 1
ATOM 739 C C . ILE A 1 91 ? 10.650 8.665 21.944 1.00 55.25 91 ILE A C 1
ATOM 741 O O . ILE A 1 91 ? 10.524 9.876 21.803 1.00 55.25 91 ILE A O 1
ATOM 745 N N . PHE A 1 92 ? 9.876 7.784 21.315 1.00 61.47 92 PHE A N 1
ATOM 746 C CA . PHE A 1 92 ? 8.690 8.084 20.516 1.00 61.47 92 PHE A CA 1
ATOM 747 C C . PHE A 1 92 ? 7.466 8.173 21.446 1.00 61.47 92 PHE A C 1
ATOM 749 O O . PHE A 1 92 ? 7.183 7.190 22.136 1.00 61.47 92 PHE A O 1
ATOM 756 N N . PRO A 1 93 ? 6.761 9.317 21.531 1.00 67.75 93 PRO A N 1
ATOM 757 C CA . PRO A 1 93 ? 5.575 9.446 22.377 1.00 67.75 93 PRO A CA 1
ATOM 758 C C . PRO A 1 93 ? 4.435 8.539 21.900 1.00 67.75 93 PRO A C 1
ATOM 760 O O . PRO A 1 93 ? 4.175 8.465 20.700 1.00 67.75 93 PRO A O 1
ATOM 763 N N . ASP A 1 94 ? 3.693 7.922 22.824 1.00 73.00 94 ASP A N 1
ATOM 764 C CA . ASP A 1 94 ? 2.534 7.067 22.499 1.00 73.00 94 ASP A CA 1
ATOM 765 C C . ASP A 1 94 ? 1.487 7.802 21.639 1.00 73.00 94 ASP A C 1
ATOM 767 O O . ASP A 1 94 ? 0.872 7.224 20.745 1.00 73.00 94 ASP A O 1
ATOM 771 N N . GLU A 1 95 ? 1.348 9.113 21.845 1.00 72.62 95 GLU A N 1
ATOM 772 C CA . GLU A 1 95 ? 0.478 10.017 21.080 1.00 72.62 95 GLU A CA 1
ATOM 773 C C . GLU A 1 95 ? 0.802 10.039 19.578 1.00 72.62 95 GLU A C 1
ATOM 775 O O . GLU A 1 95 ? -0.067 10.298 18.748 1.00 72.62 95 GLU A O 1
ATOM 780 N N . ARG A 1 96 ? 2.045 9.724 19.201 1.00 76.12 96 ARG A N 1
ATOM 781 C CA . ARG A 1 96 ? 2.493 9.696 17.807 1.00 76.12 96 ARG A CA 1
ATOM 782 C C . ARG A 1 96 ? 2.177 8.382 17.098 1.00 76.12 96 ARG A C 1
ATOM 784 O O . ARG A 1 96 ? 2.322 8.316 15.879 1.00 76.12 96 ARG A O 1
ATOM 791 N N . LEU A 1 97 ? 1.725 7.342 17.808 1.00 79.62 97 LEU A N 1
ATOM 792 C CA . LEU A 1 97 ? 1.353 6.066 17.183 1.00 79.62 97 LEU A CA 1
ATOM 793 C C . LEU A 1 97 ? 0.254 6.229 16.140 1.00 79.62 97 LEU A C 1
ATOM 795 O O . LEU A 1 97 ? 0.281 5.537 15.125 1.00 79.62 97 LEU A O 1
ATOM 799 N N . GLN A 1 98 ? -0.660 7.181 16.347 1.00 86.81 98 GLN A N 1
ATOM 800 C CA . GLN A 1 98 ? -1.747 7.427 15.404 1.00 86.81 98 GLN A CA 1
ATOM 801 C C . GLN A 1 98 ? -1.243 7.768 13.997 1.00 86.81 98 GLN A C 1
ATOM 803 O O . GLN A 1 98 ? -1.849 7.307 13.034 1.00 86.81 98 GLN A O 1
ATOM 808 N N . GLY A 1 99 ? -0.082 8.428 13.867 1.00 83.88 99 GLY A N 1
ATOM 809 C CA . GLY A 1 99 ? 0.558 8.762 12.585 1.00 83.88 99 GLY A CA 1
ATOM 810 C C . GLY A 1 99 ? 0.991 7.552 11.739 1.00 83.88 99 GLY A C 1
ATOM 811 O O . GLY A 1 99 ? 1.560 7.702 10.659 1.00 83.88 99 GLY A O 1
ATOM 812 N N . ARG A 1 100 ? 0.731 6.328 12.204 1.00 84.81 100 ARG A N 1
ATOM 813 C CA . ARG A 1 100 ? 0.964 5.072 11.475 1.00 84.81 100 ARG A CA 1
ATOM 814 C C . ARG A 1 100 ? -0.295 4.335 11.063 1.00 84.81 100 ARG A C 1
ATOM 816 O O . ARG A 1 100 ? -0.196 3.291 10.431 1.00 84.81 100 ARG A O 1
ATOM 823 N N . THR A 1 101 ? -1.443 4.832 11.485 1.00 91.00 101 THR A N 1
ATOM 824 C CA . THR A 1 101 ? -2.703 4.096 11.447 1.00 91.00 101 THR A CA 1
ATOM 825 C C . THR A 1 101 ? -3.636 4.707 10.416 1.00 91.00 101 THR A C 1
ATOM 827 O O . THR A 1 101 ? -3.558 5.906 10.130 1.00 91.00 101 THR A O 1
ATOM 830 N N . ALA A 1 102 ? -4.555 3.903 9.892 1.00 94.56 102 ALA A N 1
ATOM 831 C CA . ALA A 1 102 ? -5.679 4.400 9.117 1.00 94.56 102 ALA A CA 1
ATOM 832 C C . ALA A 1 102 ? -6.544 5.352 9.955 1.00 94.56 102 ALA A C 1
ATOM 834 O O . ALA A 1 102 ? -7.084 6.299 9.404 1.00 94.56 102 ALA A O 1
ATOM 835 N N . TYR A 1 103 ? -6.627 5.168 11.278 1.00 94.25 103 TYR A N 1
ATOM 836 C CA . TYR A 1 103 ? -7.308 6.111 12.172 1.00 94.25 103 TYR A CA 1
ATOM 837 C C . TYR A 1 103 ? -6.664 7.503 12.159 1.00 94.25 103 TYR A C 1
ATOM 839 O O . TYR A 1 103 ? -7.355 8.501 11.984 1.00 94.25 103 TYR A O 1
ATOM 847 N N . GLY A 1 104 ? -5.339 7.595 12.303 1.00 91.12 104 GLY A N 1
ATOM 848 C CA . GLY A 1 104 ? -4.640 8.884 12.257 1.00 91.12 104 GLY A CA 1
ATOM 849 C C . GLY A 1 104 ? -4.809 9.581 10.913 1.00 91.12 104 GLY A C 1
ATOM 850 O O . GLY A 1 104 ? -4.987 10.798 10.878 1.00 91.12 104 GLY A O 1
ATOM 851 N N . LEU A 1 105 ? -4.837 8.795 9.833 1.00 92.06 105 LEU A N 1
ATOM 852 C CA . LEU A 1 105 ? -5.160 9.284 8.502 1.00 92.06 105 LEU A CA 1
ATOM 853 C C . LEU A 1 105 ? -6.615 9.784 8.446 1.00 92.06 105 LEU A C 1
ATOM 855 O O . LEU A 1 105 ? -6.845 10.971 8.286 1.00 92.06 105 LEU A O 1
ATOM 859 N N . LEU A 1 106 ? -7.598 8.905 8.620 1.00 92.50 106 LEU A N 1
ATOM 860 C CA . LEU A 1 106 ? -8.996 9.147 8.248 1.00 92.50 106 LEU A CA 1
ATOM 861 C C . LEU A 1 106 ? -9.843 9.852 9.318 1.00 92.50 106 LEU A C 1
ATOM 863 O O . LEU A 1 106 ? -10.873 10.436 8.985 1.00 92.50 106 LEU A O 1
ATOM 867 N N . CYS A 1 107 ? -9.450 9.782 10.590 1.00 91.81 107 CYS A N 1
ATOM 868 C CA . CYS A 1 107 ? -10.261 10.249 11.721 1.00 91.81 107 CYS A CA 1
ATOM 869 C C . CYS A 1 107 ? -9.657 11.463 12.437 1.00 91.81 107 CYS A C 1
ATOM 871 O O . CYS A 1 107 ? -10.285 12.016 13.338 1.00 91.81 107 CYS A O 1
ATOM 873 N N . THR A 1 108 ? -8.442 11.889 12.077 1.00 87.19 108 THR A N 1
ATOM 874 C CA . THR A 1 108 ? -7.740 12.967 12.786 1.00 87.19 108 THR A CA 1
ATOM 875 C C . THR A 1 108 ? -7.108 13.973 11.835 1.00 87.19 108 THR A C 1
ATOM 877 O O . THR A 1 108 ? -6.855 13.690 10.670 1.00 87.19 108 THR A O 1
ATOM 880 N N . ASN A 1 109 ? -6.758 15.145 12.366 1.00 82.31 109 ASN A N 1
ATOM 881 C CA . ASN A 1 109 ? -5.997 16.151 11.624 1.00 82.31 109 ASN A CA 1
ATOM 882 C C . ASN A 1 109 ? -4.480 15.910 11.652 1.00 82.31 109 ASN A C 1
ATOM 884 O O . ASN A 1 109 ? -3.738 16.706 11.086 1.00 82.31 109 ASN A O 1
ATOM 888 N N . THR A 1 110 ? -3.989 14.864 12.322 1.00 78.25 110 THR A N 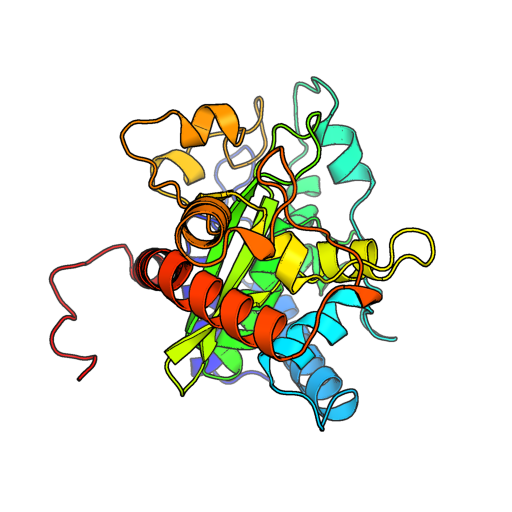1
ATOM 889 C CA . THR A 1 110 ? -2.548 14.578 12.417 1.00 78.25 110 THR A CA 1
ATOM 890 C C . THR A 1 110 ? -1.993 14.003 11.121 1.00 78.25 110 THR A C 1
ATOM 892 O O . THR A 1 110 ? -0.851 14.291 10.771 1.00 78.25 110 THR A O 1
ATOM 895 N N . GLY A 1 111 ? -2.816 13.258 10.383 1.00 84.44 111 GLY A N 1
ATOM 896 C CA . GLY A 1 111 ? -2.378 12.551 9.193 1.00 84.44 111 GLY A CA 1
ATOM 897 C C . GLY A 1 111 ? -1.677 11.239 9.514 1.00 84.44 111 GLY A C 1
ATOM 898 O O . GLY A 1 111 ? -1.696 10.754 10.648 1.00 84.44 111 GLY A O 1
ATOM 899 N N . ALA A 1 112 ? -1.055 10.653 8.494 1.00 88.06 112 ALA A N 1
ATOM 900 C CA . ALA A 1 112 ? -0.271 9.439 8.655 1.00 88.06 112 ALA A CA 1
ATOM 901 C C . ALA A 1 112 ? 0.933 9.381 7.710 1.00 88.06 112 ALA A C 1
ATOM 903 O O . ALA A 1 112 ? 1.085 10.177 6.784 1.00 88.06 112 ALA A O 1
ATOM 904 N N . THR A 1 113 ? 1.800 8.407 7.956 1.00 86.69 113 THR A N 1
ATOM 905 C CA . THR A 1 113 ? 2.890 7.995 7.068 1.00 86.69 113 THR A CA 1
ATOM 906 C C . THR A 1 113 ? 2.493 6.777 6.237 1.00 86.69 113 THR A C 1
ATOM 908 O O . THR A 1 113 ? 1.361 6.301 6.320 1.00 86.69 113 THR A O 1
ATOM 911 N N . CYS A 1 114 ? 3.429 6.252 5.436 1.00 89.12 114 CYS A N 1
ATOM 912 C CA . CYS A 1 114 ? 3.216 5.115 4.535 1.00 89.12 114 CYS A CA 1
ATOM 913 C C . CYS A 1 114 ? 2.438 3.942 5.155 1.00 89.12 114 CYS A C 1
ATOM 915 O O . CYS A 1 114 ? 1.589 3.358 4.488 1.00 89.12 114 CYS A O 1
ATOM 917 N N . THR A 1 115 ? 2.657 3.635 6.437 1.00 88.94 115 THR A N 1
ATOM 918 C CA . THR A 1 115 ? 1.930 2.569 7.133 1.00 88.94 115 THR A CA 1
ATOM 919 C C . THR A 1 115 ? 0.429 2.848 7.229 1.00 88.94 115 THR A C 1
ATOM 921 O O . THR A 1 115 ? -0.356 1.954 6.938 1.00 88.94 115 THR A O 1
ATOM 924 N N . GLY A 1 116 ? 0.017 4.081 7.545 1.00 92.19 116 GLY A N 1
ATOM 925 C CA . GLY A 1 116 ? -1.404 4.427 7.661 1.00 92.19 116 GLY A CA 1
ATOM 926 C C . GLY A 1 116 ? -2.107 4.475 6.307 1.00 92.19 116 GLY A C 1
ATOM 927 O O . GLY A 1 116 ? -3.244 4.028 6.189 1.00 92.19 116 GLY A O 1
ATOM 928 N N . PHE A 1 117 ? -1.405 4.924 5.258 1.00 94.44 117 PHE A N 1
ATOM 929 C CA . PHE A 1 117 ? -1.896 4.831 3.877 1.00 94.44 117 PHE A CA 1
ATOM 930 C C . PHE A 1 117 ? -2.057 3.376 3.423 1.00 94.44 117 PHE A C 1
ATOM 932 O O . PHE A 1 117 ? -3.059 3.032 2.794 1.00 94.44 117 PHE A O 1
ATOM 939 N N . CYS A 1 118 ? -1.092 2.515 3.750 1.00 95.94 118 CYS A N 1
ATOM 940 C CA . CYS A 1 118 ? -1.149 1.087 3.456 1.00 95.94 118 CYS A CA 1
ATOM 941 C C . CYS A 1 118 ? -2.299 0.400 4.210 1.00 95.94 118 CYS A C 1
ATOM 943 O O . CYS A 1 118 ? -3.078 -0.330 3.597 1.00 95.94 118 CYS A O 1
ATOM 945 N N . GLU A 1 119 ? -2.461 0.683 5.505 1.00 96.44 119 GLU A N 1
ATOM 946 C CA . GLU A 1 119 ? -3.555 0.148 6.318 1.00 96.44 119 GLU A CA 1
ATOM 947 C C . GLU A 1 119 ? -4.921 0.576 5.770 1.00 96.44 119 GLU A C 1
ATOM 949 O O . GLU A 1 119 ? -5.768 -0.276 5.506 1.00 96.44 119 GLU A O 1
ATOM 954 N N . ALA A 1 120 ? -5.112 1.872 5.495 1.00 96.94 120 ALA A N 1
ATOM 955 C CA . ALA A 1 120 ? -6.346 2.384 4.900 1.00 96.94 120 ALA A CA 1
ATOM 956 C C . ALA A 1 120 ? -6.631 1.742 3.534 1.00 96.94 120 ALA A C 1
ATOM 958 O O . ALA A 1 120 ? -7.775 1.391 3.243 1.00 96.94 120 ALA A O 1
ATOM 959 N N . SER A 1 121 ? -5.593 1.526 2.719 1.00 97.69 121 SER A N 1
ATOM 960 C CA . SER A 1 121 ? -5.727 0.838 1.432 1.00 97.69 121 SER A CA 1
ATOM 961 C C . SER A 1 121 ? -6.210 -0.601 1.621 1.00 97.69 121 SER A C 1
ATOM 963 O O . SER A 1 121 ? -7.189 -0.996 0.993 1.00 97.69 121 SER A O 1
ATOM 965 N N . CYS A 1 122 ? -5.586 -1.374 2.518 1.00 98.00 122 CYS A N 1
ATOM 966 C CA . CYS A 1 122 ? -5.983 -2.759 2.794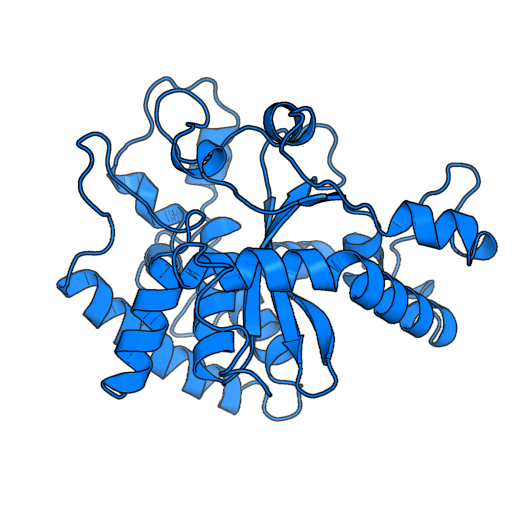 1.00 98.00 122 CYS A CA 1
ATOM 967 C C . CYS A 1 122 ? -7.427 -2.847 3.308 1.00 98.00 122 CYS A C 1
ATOM 969 O O . CYS A 1 122 ? -8.181 -3.716 2.869 1.00 98.00 122 CYS A O 1
ATOM 971 N N . LEU A 1 123 ? -7.828 -1.929 4.194 1.00 98.19 123 LEU A N 1
ATOM 972 C CA . LEU A 1 123 ? -9.185 -1.855 4.738 1.00 98.19 123 LEU A CA 1
ATOM 973 C C . LEU A 1 123 ? -10.226 -1.591 3.646 1.00 98.19 123 LEU A C 1
ATOM 975 O O . LEU A 1 123 ? -11.172 -2.364 3.500 1.00 98.19 123 LEU A O 1
ATOM 979 N N . LEU A 1 124 ? -10.034 -0.536 2.849 1.00 97.50 124 LEU A N 1
ATOM 980 C CA . LEU A 1 124 ? -10.968 -0.160 1.785 1.00 97.50 124 LEU A CA 1
ATOM 981 C C . LEU A 1 124 ? -11.073 -1.252 0.714 1.00 97.50 124 LEU A C 1
ATOM 983 O O . LEU A 1 124 ? -12.173 -1.612 0.303 1.00 97.50 124 LEU A O 1
ATOM 987 N N . LEU A 1 125 ? -9.944 -1.828 0.296 1.00 97.06 125 LEU A N 1
ATOM 988 C CA . LEU A 1 125 ? -9.916 -2.909 -0.691 1.00 97.06 125 LEU A CA 1
ATOM 989 C C . LEU A 1 125 ? -10.626 -4.169 -0.181 1.00 97.06 125 LEU A C 1
ATOM 991 O O . LEU A 1 125 ? -11.439 -4.746 -0.905 1.00 97.06 125 LEU A O 1
ATOM 995 N N . THR A 1 126 ? -10.379 -4.559 1.072 1.00 95.81 126 THR A N 1
ATOM 996 C CA . THR A 1 126 ? -11.028 -5.726 1.691 1.00 95.81 126 THR A CA 1
ATOM 997 C C . THR A 1 126 ? -12.539 -5.530 1.804 1.00 95.81 126 THR A C 1
ATOM 999 O O . THR A 1 126 ? -13.305 -6.440 1.487 1.00 95.81 126 THR A O 1
ATOM 1002 N N . LEU A 1 127 ? -12.992 -4.330 2.184 1.00 96.75 127 LEU A N 1
ATOM 1003 C CA . LEU A 1 127 ? -14.419 -3.990 2.232 1.00 96.75 127 LEU A CA 1
ATOM 1004 C C . LEU A 1 127 ? -15.081 -4.036 0.847 1.00 96.75 127 LEU A C 1
ATOM 1006 O O . LEU A 1 127 ? -16.243 -4.414 0.733 1.00 96.75 127 LEU A O 1
ATOM 1010 N N . LYS A 1 128 ? -14.334 -3.740 -0.222 1.00 94.88 128 LYS A N 1
ATOM 1011 C CA . LYS A 1 128 ? -14.795 -3.887 -1.613 1.00 94.88 128 LYS A CA 1
ATOM 1012 C C . LYS A 1 128 ? -14.616 -5.307 -2.175 1.00 94.88 128 LYS A C 1
ATOM 1014 O O . LYS A 1 128 ? -14.847 -5.513 -3.364 1.00 94.88 128 LYS A O 1
ATOM 1019 N N . GLY A 1 129 ? -14.236 -6.279 -1.342 1.00 92.50 129 GLY A N 1
ATOM 1020 C CA . GLY A 1 129 ? -14.159 -7.696 -1.705 1.00 92.50 129 GLY A CA 1
ATOM 1021 C C . GLY A 1 129 ? -12.853 -8.133 -2.370 1.00 92.50 129 GLY A C 1
ATOM 1022 O O . GLY A 1 129 ? -12.824 -9.190 -2.994 1.00 92.50 129 GLY A O 1
ATOM 1023 N N . TYR A 1 130 ? -11.781 -7.347 -2.254 1.00 94.44 130 TYR A N 1
ATOM 1024 C CA . TYR A 1 130 ? -10.471 -7.691 -2.810 1.00 94.44 130 TYR A CA 1
ATOM 1025 C C . TYR A 1 130 ? -9.572 -8.384 -1.785 1.00 94.44 130 TYR A C 1
ATOM 1027 O O . TYR A 1 130 ? -9.607 -8.083 -0.591 1.00 94.44 130 TYR A O 1
ATOM 1035 N N . GLN A 1 131 ? -8.702 -9.273 -2.269 1.00 94.00 131 GLN A N 1
ATOM 1036 C CA . GLN A 1 131 ? -7.611 -9.825 -1.469 1.00 94.00 131 GLN A CA 1
ATOM 1037 C C . GLN A 1 131 ? -6.458 -8.819 -1.446 1.00 94.00 131 GLN A C 1
ATOM 1039 O O . GLN A 1 131 ? -5.666 -8.757 -2.386 1.00 94.00 131 GLN A O 1
ATOM 1044 N N . ALA A 1 132 ? -6.390 -8.008 -0.391 1.00 96.56 132 ALA A N 1
ATOM 1045 C CA . ALA A 1 132 ? -5.362 -6.988 -0.216 1.00 96.56 132 ALA A CA 1
ATOM 1046 C C . ALA A 1 132 ? -4.566 -7.225 1.064 1.00 96.56 132 ALA A C 1
ATOM 1048 O O . ALA A 1 132 ? -5.162 -7.540 2.087 1.00 96.56 132 ALA A O 1
ATOM 1049 N N . ALA A 1 133 ? -3.244 -7.071 1.002 1.00 96.44 133 ALA A N 1
ATOM 1050 C CA . ALA A 1 133 ? -2.344 -7.274 2.132 1.00 96.44 133 ALA A CA 1
ATOM 1051 C C . ALA A 1 133 ? -1.150 -6.305 2.108 1.00 96.44 133 ALA A C 1
ATOM 1053 O O . ALA A 1 133 ? -0.740 -5.862 1.029 1.00 96.44 133 ALA A O 1
ATOM 1054 N N . PRO A 1 134 ? -0.570 -5.955 3.269 1.00 95.19 134 PRO A N 1
ATOM 1055 C CA . PRO A 1 134 ? 0.569 -5.052 3.322 1.00 95.19 134 PRO A CA 1
ATOM 1056 C C . PRO A 1 134 ? 1.846 -5.718 2.813 1.00 95.19 134 PRO A C 1
ATOM 1058 O O . PRO A 1 134 ? 2.226 -6.809 3.221 1.00 95.19 134 PRO A O 1
ATOM 1061 N N . LEU A 1 135 ? 2.585 -4.994 1.988 1.00 94.81 135 LEU A N 1
ATOM 1062 C CA . LEU A 1 135 ? 3.949 -5.318 1.610 1.00 94.81 135 LEU A CA 1
ATOM 1063 C C . LEU A 1 135 ? 4.895 -4.260 2.167 1.00 94.81 135 LEU A C 1
ATOM 1065 O O . LEU A 1 135 ? 4.538 -3.093 2.350 1.00 94.81 135 LEU A O 1
ATOM 1069 N N . LEU A 1 136 ? 6.134 -4.675 2.380 1.00 91.69 136 LEU A N 1
ATOM 1070 C CA . LEU A 1 136 ? 7.232 -3.804 2.758 1.00 91.69 136 LEU A CA 1
ATOM 1071 C C . LEU A 1 136 ? 8.156 -3.648 1.559 1.00 91.69 136 LEU A C 1
ATOM 1073 O O . LEU A 1 136 ? 8.488 -4.628 0.895 1.00 91.69 136 LEU A O 1
ATOM 1077 N N . CYS A 1 137 ? 8.620 -2.433 1.295 1.00 90.75 137 CYS A N 1
ATOM 1078 C CA . CYS A 1 137 ? 9.564 -2.195 0.217 1.00 90.75 137 CYS A CA 1
ATOM 1079 C C . CYS A 1 137 ? 10.649 -1.183 0.566 1.00 90.75 137 CYS A C 1
ATOM 1081 O O . CYS A 1 137 ? 10.502 -0.339 1.456 1.00 90.75 137 CYS A O 1
ATOM 1083 N N . LYS A 1 138 ? 11.750 -1.267 -0.181 1.00 87.69 138 LYS A N 1
ATOM 1084 C CA . LYS A 1 138 ? 12.831 -0.287 -0.147 1.00 87.69 138 LYS A CA 1
ATOM 1085 C C . LYS A 1 138 ? 12.708 0.682 -1.298 1.00 87.69 138 LYS A C 1
ATOM 1087 O O . LYS A 1 138 ? 12.771 0.293 -2.461 1.00 87.69 138 LYS A O 1
ATOM 1092 N N . LEU A 1 139 ? 12.622 1.952 -0.939 1.00 86.00 139 LEU A N 1
ATOM 1093 C CA . LEU A 1 139 ? 12.565 3.060 -1.875 1.00 86.00 139 LEU A CA 1
ATOM 1094 C C . LEU A 1 139 ? 13.921 3.285 -2.547 1.00 86.00 139 LEU A C 1
ATOM 1096 O O . LEU A 1 139 ? 14.976 2.997 -1.985 1.00 86.00 139 LEU A O 1
ATOM 1100 N N . LEU A 1 140 ? 13.897 3.893 -3.732 1.00 81.44 140 LEU A N 1
ATOM 1101 C CA . LEU A 1 140 ? 15.102 4.205 -4.514 1.00 81.44 140 LEU A CA 1
ATOM 1102 C C . LEU A 1 140 ? 16.008 5.286 -3.888 1.00 81.44 140 LEU A C 1
ATOM 1104 O O . LEU A 1 140 ? 17.051 5.613 -4.450 1.00 81.44 140 LEU A O 1
ATOM 1108 N N . LYS A 1 141 ? 15.631 5.862 -2.738 1.00 73.31 141 LYS A N 1
ATOM 1109 C CA . LYS A 1 141 ? 16.419 6.883 -2.037 1.00 73.31 141 LYS A CA 1
ATOM 1110 C C . LYS A 1 141 ? 17.496 6.215 -1.166 1.00 73.31 141 LYS A C 1
ATOM 1112 O O . LYS A 1 141 ? 17.137 5.562 -0.188 1.00 73.31 141 LYS A O 1
ATOM 1117 N N . PRO A 1 142 ? 18.802 6.415 -1.439 1.00 57.97 142 PRO A N 1
ATOM 1118 C CA . PRO A 1 142 ? 19.883 5.743 -0.707 1.00 57.97 142 PRO A CA 1
ATOM 1119 C C . PRO A 1 142 ? 19.919 6.061 0.793 1.00 57.97 142 PRO A C 1
ATOM 1121 O O . PRO A 1 142 ? 20.432 5.272 1.583 1.00 57.97 142 PRO A O 1
ATOM 1124 N N . THR A 1 143 ? 19.396 7.224 1.184 1.00 60.25 143 THR A N 1
ATOM 1125 C CA . THR A 1 143 ? 19.411 7.715 2.565 1.00 60.25 143 THR A CA 1
ATOM 1126 C C . THR A 1 143 ? 18.295 7.129 3.424 1.00 60.25 143 THR A C 1
ATOM 1128 O O . THR A 1 143 ? 18.433 7.099 4.644 1.00 60.25 143 THR A O 1
ATOM 1131 N N . GLN A 1 144 ? 17.215 6.622 2.820 1.00 65.62 144 GLN A N 1
ATOM 1132 C CA . GLN A 1 144 ? 16.068 6.120 3.565 1.00 65.62 144 GLN A CA 1
ATOM 1133 C C . GLN A 1 144 ? 16.315 4.671 3.995 1.00 65.62 144 GLN A C 1
ATOM 1135 O O . GLN A 1 144 ? 16.349 3.749 3.181 1.00 65.62 144 GLN A O 1
ATOM 1140 N N . ARG A 1 145 ? 16.519 4.472 5.300 1.00 67.62 145 ARG A N 1
ATOM 1141 C CA . ARG A 1 145 ? 16.873 3.164 5.887 1.00 67.62 145 ARG A CA 1
ATOM 1142 C C . ARG A 1 145 ? 15.669 2.350 6.353 1.00 67.62 145 ARG A C 1
ATOM 1144 O O . ARG A 1 145 ? 15.829 1.251 6.868 1.00 67.62 145 ARG A O 1
ATOM 1151 N N . VAL A 1 146 ? 14.474 2.893 6.200 1.00 74.50 146 VAL A N 1
ATOM 1152 C CA . VAL A 1 146 ? 13.244 2.423 6.836 1.00 74.50 146 VAL A CA 1
ATOM 1153 C C . VAL A 1 146 ? 12.382 1.693 5.820 1.00 74.50 146 VAL A C 1
ATOM 1155 O O . VAL A 1 146 ? 12.358 2.081 4.653 1.00 74.50 146 VAL A O 1
ATOM 1158 N N . CYS A 1 147 ? 11.662 0.663 6.264 1.00 80.88 147 CYS A N 1
ATOM 1159 C CA . CYS A 1 147 ? 10.657 0.009 5.435 1.00 80.88 147 CYS A CA 1
ATOM 1160 C C . CYS A 1 147 ? 9.557 0.993 5.023 1.00 80.88 147 CYS A C 1
ATOM 1162 O O . CYS A 1 147 ? 8.918 1.616 5.869 1.00 80.88 147 CYS A O 1
ATOM 1164 N N . HIS A 1 148 ? 9.308 1.092 3.721 1.00 88.62 148 HIS A N 1
ATOM 1165 C CA . HIS A 1 148 ? 8.121 1.748 3.186 1.00 88.62 148 HIS A CA 1
ATOM 1166 C C . HIS A 1 148 ? 6.995 0.728 3.052 1.00 88.62 148 HIS A C 1
ATOM 1168 O O . HIS A 1 148 ? 7.257 -0.411 2.671 1.00 88.62 148 HIS A O 1
ATOM 1174 N N . TYR A 1 149 ? 5.767 1.122 3.369 1.00 91.81 149 TYR A N 1
ATOM 1175 C CA . TYR A 1 149 ? 4.609 0.232 3.346 1.00 91.81 149 TYR A CA 1
ATOM 1176 C C . TYR A 1 149 ? 3.741 0.552 2.139 1.00 91.81 149 TYR A C 1
ATOM 1178 O O . TYR A 1 149 ? 3.424 1.712 1.888 1.00 91.81 149 TYR A O 1
ATOM 1186 N N . VAL A 1 150 ? 3.316 -0.493 1.441 1.00 95.75 150 VAL A N 1
ATOM 1187 C CA . VAL A 1 150 ? 2.393 -0.420 0.302 1.00 95.75 150 VAL A CA 1
ATOM 1188 C C . VAL A 1 150 ? 1.374 -1.543 0.425 1.00 95.75 150 VAL A C 1
ATOM 1190 O O . VAL A 1 150 ? 1.650 -2.533 1.096 1.00 95.75 150 VAL A O 1
ATOM 1193 N N . ALA A 1 151 ? 0.205 -1.420 -0.194 1.00 97.62 151 ALA A N 1
ATOM 1194 C CA . ALA A 1 151 ? -0.764 -2.514 -0.218 1.00 97.62 151 ALA A CA 1
ATOM 1195 C C . ALA A 1 151 ? -0.629 -3.284 -1.534 1.00 97.62 151 ALA A C 1
ATOM 1197 O O . ALA A 1 151 ? -0.757 -2.706 -2.607 1.00 97.62 151 ALA A O 1
ATOM 1198 N N . GLY A 1 152 ? -0.358 -4.583 -1.473 1.00 97.56 152 GLY A N 1
ATOM 1199 C CA . GLY A 1 152 ? -0.505 -5.460 -2.628 1.00 97.56 152 GLY A CA 1
ATOM 1200 C C . GLY A 1 152 ? -1.943 -5.956 -2.708 1.00 97.56 152 GLY A C 1
ATOM 1201 O O . GLY A 1 152 ? -2.515 -6.331 -1.687 1.00 97.56 152 GLY A O 1
ATOM 1202 N N . VAL A 1 153 ? -2.531 -5.960 -3.899 1.00 97.00 153 VAL A N 1
ATOM 1203 C CA . VAL A 1 153 ? -3.901 -6.430 -4.117 1.00 97.00 153 VAL A CA 1
ATOM 1204 C C . VAL A 1 153 ? -3.966 -7.374 -5.297 1.00 97.00 153 VAL A C 1
ATOM 1206 O O . VAL A 1 153 ? -3.362 -7.111 -6.333 1.00 97.00 153 VAL A O 1
ATOM 1209 N N . ILE A 1 154 ? -4.708 -8.462 -5.123 1.00 93.50 154 ILE A N 1
ATOM 1210 C CA . ILE A 1 154 ? -5.039 -9.406 -6.182 1.00 93.50 154 ILE A CA 1
ATOM 1211 C C . ILE A 1 154 ? -6.464 -9.099 -6.631 1.00 93.50 154 ILE A C 1
ATOM 1213 O O . ILE A 1 154 ? -7.396 -9.118 -5.821 1.00 93.50 154 ILE A O 1
ATOM 1217 N N . ASP A 1 155 ? -6.621 -8.762 -7.907 1.00 85.50 155 ASP A N 1
ATOM 1218 C CA . ASP A 1 155 ? -7.938 -8.566 -8.501 1.00 85.50 155 ASP A CA 1
ATOM 1219 C C . ASP A 1 155 ? -8.604 -9.893 -8.895 1.00 85.50 155 ASP A C 1
ATOM 1221 O O . ASP A 1 155 ? -8.065 -10.983 -8.695 1.00 85.50 155 ASP A O 1
ATOM 1225 N N . GLN A 1 156 ? -9.823 -9.801 -9.427 1.00 80.88 156 GLN A N 1
ATOM 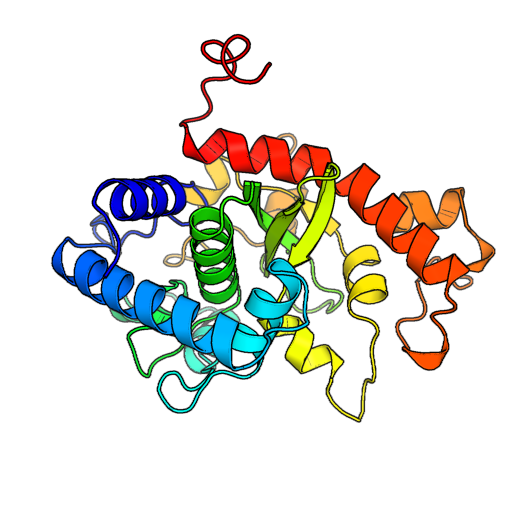1226 C CA . GLN A 1 156 ? -10.639 -10.966 -9.781 1.00 80.88 156 GLN A CA 1
ATOM 1227 C C . GLN A 1 156 ? -10.014 -11.820 -10.897 1.00 80.88 156 GLN A C 1
ATOM 1229 O O . GLN A 1 156 ? -10.269 -13.021 -10.951 1.00 80.88 156 GLN A O 1
ATOM 1234 N N . ASP A 1 157 ? -9.156 -11.228 -11.732 1.00 84.88 157 ASP A N 1
ATOM 1235 C CA . ASP A 1 157 ? -8.429 -11.915 -12.804 1.00 84.88 157 ASP A CA 1
ATOM 1236 C C . ASP A 1 157 ? -7.085 -12.489 -12.317 1.00 84.88 157 ASP A C 1
ATOM 1238 O O . ASP A 1 157 ? -6.296 -13.049 -13.087 1.00 84.88 157 ASP A O 1
ATOM 1242 N N . GLY A 1 158 ? -6.799 -12.356 -11.019 1.00 85.69 158 GLY A N 1
ATOM 1243 C CA . GLY A 1 158 ? -5.576 -12.834 -10.395 1.00 85.69 158 GLY A CA 1
ATOM 1244 C C . GLY A 1 158 ? -4.341 -11.996 -10.726 1.00 85.69 158 GLY A C 1
ATOM 1245 O O . GLY A 1 158 ? -3.229 -12.494 -10.489 1.00 85.69 158 GLY A O 1
ATOM 1246 N N . GLN A 1 159 ? -4.517 -10.785 -11.273 1.00 89.38 159 GLN A N 1
ATOM 1247 C CA . GLN A 1 159 ? -3.445 -9.814 -11.492 1.00 89.38 159 GLN A CA 1
ATOM 1248 C C . GLN A 1 159 ? -3.120 -9.094 -10.186 1.00 89.38 159 GLN A C 1
ATOM 1250 O O . GLN A 1 159 ? -4.001 -8.851 -9.359 1.00 89.38 159 GLN A O 1
ATOM 1255 N N . VAL A 1 160 ? -1.846 -8.743 -10.003 1.00 93.56 160 VAL A N 1
ATOM 1256 C CA . VAL A 1 160 ? -1.419 -7.973 -8.833 1.00 93.56 160 VAL A CA 1
ATOM 1257 C C . VAL A 1 160 ? -1.294 -6.513 -9.204 1.00 93.56 160 VAL A C 1
ATOM 1259 O O . VAL A 1 160 ? -0.661 -6.153 -10.198 1.00 93.56 160 VAL A O 1
ATOM 1262 N N . GLN A 1 161 ? -1.821 -5.664 -8.335 1.00 94.62 161 GLN A N 1
ATOM 1263 C CA . GLN A 1 161 ? -1.518 -4.243 -8.322 1.00 94.62 161 GLN A CA 1
ATOM 1264 C C . GLN A 1 161 ? -0.859 -3.894 -6.991 1.00 94.62 161 GLN A C 1
ATOM 1266 O O . GLN A 1 161 ? -1.183 -4.463 -5.948 1.00 94.62 161 GLN A O 1
ATOM 1271 N N . VAL A 1 162 ? 0.088 -2.961 -7.026 1.00 96.12 162 VAL A N 1
ATOM 1272 C CA . VAL A 1 162 ? 0.667 -2.375 -5.818 1.00 96.12 162 VAL A CA 1
ATOM 1273 C C . VAL A 1 162 ? 0.069 -0.987 -5.660 1.00 96.12 162 VAL A C 1
ATOM 1275 O O . VAL A 1 162 ? 0.166 -0.155 -6.560 1.00 96.12 162 VAL A O 1
ATOM 1278 N N . ILE A 1 163 ? -0.560 -0.754 -4.517 1.00 95.88 163 ILE A N 1
ATOM 1279 C CA . ILE A 1 163 ? -1.206 0.497 -4.152 1.00 95.88 163 ILE A CA 1
ATOM 1280 C C . ILE A 1 163 ? -0.280 1.272 -3.222 1.00 95.88 163 ILE A C 1
ATOM 1282 O O . ILE A 1 163 ? 0.029 0.835 -2.111 1.00 95.88 163 ILE A O 1
ATOM 1286 N N . ASP A 1 164 ? 0.165 2.431 -3.698 1.00 93.19 164 ASP A N 1
ATOM 1287 C CA . ASP A 1 164 ? 1.045 3.345 -2.974 1.00 93.19 164 ASP A CA 1
ATOM 1288 C C . ASP A 1 164 ? 0.556 4.787 -3.151 1.00 93.19 164 ASP A C 1
ATOM 1290 O O . ASP A 1 164 ? 1.042 5.555 -3.986 1.00 93.19 164 ASP A O 1
ATOM 1294 N N . ALA A 1 165 ? -0.464 5.142 -2.369 1.00 87.88 165 ALA A N 1
ATOM 1295 C CA . ALA A 1 165 ? -1.064 6.472 -2.401 1.00 87.88 165 ALA A CA 1
ATOM 1296 C C . ALA A 1 165 ? -0.086 7.580 -1.956 1.00 87.88 165 ALA A C 1
ATOM 1298 O O . ALA A 1 165 ? -0.171 8.700 -2.458 1.00 87.88 165 ALA A O 1
ATOM 1299 N N . GLU A 1 166 ? 0.873 7.276 -1.069 1.00 86.69 166 GLU A N 1
ATOM 1300 C CA . GLU A 1 166 ? 1.893 8.240 -0.623 1.00 86.69 166 GLU A CA 1
ATOM 1301 C C . GLU A 1 166 ? 2.875 8.564 -1.756 1.00 86.69 166 GLU A C 1
ATOM 1303 O O . GLU A 1 166 ? 3.174 9.738 -2.013 1.00 86.69 166 GLU A O 1
ATOM 1308 N N . ARG A 1 167 ? 3.337 7.544 -2.496 1.00 84.94 167 ARG A N 1
ATOM 1309 C CA . ARG A 1 167 ? 4.250 7.754 -3.628 1.00 84.94 167 ARG A CA 1
ATOM 1310 C C . ARG A 1 167 ? 3.578 8.202 -4.904 1.00 84.94 167 ARG A C 1
ATOM 1312 O O . ARG A 1 167 ? 4.253 8.893 -5.668 1.00 84.94 167 ARG A O 1
ATOM 1319 N N . LEU A 1 168 ? 2.301 7.894 -5.136 1.00 85.69 168 LEU A N 1
ATOM 1320 C CA . LEU A 1 168 ? 1.577 8.412 -6.299 1.00 85.69 168 LEU A CA 1
ATOM 1321 C C . LEU A 1 168 ? 1.715 9.940 -6.377 1.00 85.69 168 LEU A C 1
ATOM 1323 O O . LEU A 1 168 ? 2.159 10.462 -7.398 1.00 85.69 168 LEU A O 1
ATOM 1327 N N . ARG A 1 169 ? 1.482 10.645 -5.262 1.00 80.06 169 ARG A N 1
ATOM 1328 C CA . ARG A 1 169 ? 1.667 12.101 -5.177 1.00 80.06 169 ARG A CA 1
ATOM 1329 C C . ARG A 1 169 ? 3.082 12.537 -5.554 1.00 80.06 169 ARG A C 1
ATOM 1331 O O . ARG A 1 169 ? 3.246 13.468 -6.332 1.00 80.06 169 ARG A O 1
ATOM 1338 N N . SER A 1 170 ? 4.095 11.845 -5.027 1.00 79.50 170 SER A N 1
ATOM 1339 C CA . SER A 1 170 ? 5.503 12.135 -5.332 1.00 79.50 170 SER A CA 1
ATOM 1340 C C . SER A 1 170 ? 5.841 11.925 -6.811 1.00 79.50 170 SER A C 1
ATOM 1342 O O . SER A 1 170 ? 6.737 12.589 -7.317 1.00 79.50 170 SER A O 1
ATOM 1344 N N . CYS A 1 171 ? 5.188 10.977 -7.488 1.00 82.44 171 CYS A N 1
ATOM 1345 C CA . CYS A 1 171 ? 5.423 10.684 -8.904 1.00 82.44 171 CYS A CA 1
ATOM 1346 C C . CYS A 1 171 ? 4.714 11.681 -9.833 1.00 82.44 171 CYS A C 1
ATOM 1348 O O . CYS A 1 171 ? 5.184 11.904 -10.945 1.00 82.44 171 CYS A O 1
ATOM 1350 N N . MET A 1 172 ? 3.622 12.291 -9.359 1.00 79.75 172 MET A N 1
ATOM 1351 C CA . MET A 1 172 ? 2.840 13.311 -10.068 1.00 79.75 172 MET A CA 1
ATOM 1352 C C . MET A 1 172 ? 3.410 14.735 -9.938 1.00 79.75 172 MET A C 1
ATOM 1354 O O . MET A 1 172 ? 2.861 15.661 -10.534 1.00 79.75 172 MET A O 1
ATOM 1358 N N . GLU A 1 173 ? 4.477 14.940 -9.159 1.00 79.81 173 GLU A N 1
ATOM 1359 C CA . GLU A 1 173 ? 5.163 16.236 -9.094 1.00 79.81 173 GLU A CA 1
ATOM 1360 C C . GLU A 1 173 ? 5.685 16.627 -10.492 1.00 79.81 173 GLU A C 1
ATOM 1362 O O . GLU A 1 173 ? 6.346 15.799 -11.137 1.00 79.81 173 GLU A O 1
ATOM 1367 N N . PRO A 1 174 ? 5.421 17.862 -10.973 1.00 72.38 174 PRO A N 1
ATOM 1368 C CA . PRO A 1 174 ? 5.773 18.277 -12.332 1.00 72.38 174 PRO A CA 1
ATOM 1369 C C . PRO A 1 174 ? 7.257 18.119 -12.672 1.00 72.38 174 PRO A C 1
ATOM 1371 O O . PRO A 1 174 ? 7.597 17.911 -13.833 1.00 72.38 174 PRO A O 1
ATOM 1374 N N . GLU A 1 175 ? 8.152 18.207 -11.680 1.00 77.56 175 GLU A N 1
ATOM 1375 C CA . GLU A 1 175 ? 9.593 18.073 -11.906 1.00 77.56 175 GLU A CA 1
ATOM 1376 C C . GLU A 1 175 ? 10.055 16.614 -12.075 1.00 77.56 175 GLU A C 1
ATOM 1378 O O . GLU A 1 175 ? 11.196 16.380 -12.480 1.00 77.56 175 GLU A O 1
ATOM 1383 N N . LYS A 1 176 ? 9.205 15.629 -11.752 1.00 79.81 176 LYS A N 1
ATOM 1384 C CA . LYS A 1 176 ? 9.523 14.196 -11.853 1.00 79.81 176 LYS A CA 1
ATOM 1385 C C . LYS A 1 176 ? 8.823 13.532 -13.031 1.00 79.81 176 LYS A C 1
ATOM 1387 O O . LYS A 1 176 ? 9.507 12.882 -13.817 1.00 79.81 176 LYS A O 1
ATOM 1392 N N . ASP A 1 177 ? 7.499 13.678 -13.133 1.00 84.31 177 ASP A N 1
ATOM 1393 C CA . ASP A 1 177 ? 6.651 12.986 -14.121 1.00 84.31 177 ASP A CA 1
ATOM 1394 C C . ASP A 1 177 ? 7.004 11.488 -14.270 1.00 84.31 177 ASP A C 1
ATOM 1396 O O . ASP A 1 177 ? 7.364 10.976 -15.339 1.00 84.31 177 ASP A O 1
ATOM 1400 N N . TRP A 1 178 ? 6.991 10.779 -13.138 1.00 90.75 178 TRP A N 1
ATOM 1401 C CA . TRP A 1 178 ? 7.373 9.370 -13.084 1.00 90.75 178 TRP A CA 1
ATOM 1402 C C . TRP A 1 178 ? 6.171 8.442 -13.264 1.00 90.75 178 TRP A C 1
ATOM 1404 O O . TRP A 1 178 ? 5.098 8.639 -12.696 1.00 90.75 178 TRP A O 1
ATOM 1414 N N . SER A 1 179 ? 6.401 7.355 -13.993 1.00 93.00 179 SER A N 1
ATOM 1415 C CA . SER A 1 179 ? 5.546 6.180 -14.036 1.00 93.00 179 SER A CA 1
ATOM 1416 C C . SER A 1 179 ? 5.629 5.445 -12.711 1.00 93.00 179 SER A C 1
ATOM 1418 O O . SER A 1 179 ? 6.662 4.863 -12.366 1.00 93.00 179 SER A O 1
ATOM 1420 N N . LEU A 1 180 ? 4.510 5.427 -11.987 1.00 92.56 180 LEU A N 1
ATOM 1421 C CA . LEU A 1 180 ? 4.385 4.668 -10.747 1.00 92.56 180 LEU A CA 1
ATOM 1422 C C . LEU A 1 180 ? 4.662 3.173 -10.977 1.00 92.56 180 LEU A C 1
ATOM 1424 O O . LEU A 1 180 ? 5.320 2.545 -10.157 1.00 92.56 180 LEU A O 1
ATOM 1428 N N . LEU A 1 181 ? 4.240 2.617 -12.115 1.00 94.62 181 LEU A N 1
ATOM 1429 C CA . LEU A 1 181 ? 4.485 1.214 -12.454 1.00 94.62 181 LEU A CA 1
ATOM 1430 C C . LEU A 1 181 ? 5.983 0.918 -12.635 1.00 94.62 181 LEU A C 1
ATOM 1432 O O . LEU A 1 181 ? 6.489 -0.070 -12.101 1.00 94.62 181 LEU A O 1
ATOM 1436 N N . ALA A 1 182 ? 6.706 1.773 -13.366 1.00 94.94 182 ALA A N 1
ATOM 1437 C CA . ALA A 1 182 ? 8.154 1.626 -13.527 1.00 94.94 182 ALA A CA 1
ATOM 1438 C C . ALA A 1 182 ? 8.883 1.817 -12.192 1.00 94.94 182 ALA A C 1
ATOM 1440 O O . ALA A 1 182 ? 9.829 1.086 -11.888 1.00 94.94 182 ALA A O 1
ATOM 1441 N N . TYR A 1 183 ? 8.409 2.761 -11.374 1.00 94.19 183 TYR A N 1
ATOM 1442 C CA . TYR A 1 183 ? 8.917 2.989 -10.028 1.00 94.19 183 TYR A CA 1
ATOM 1443 C C . TYR A 1 183 ? 8.767 1.738 -9.162 1.00 94.19 183 TYR A C 1
ATOM 1445 O O . TYR A 1 183 ? 9.759 1.259 -8.623 1.00 94.19 183 TYR A O 1
ATOM 1453 N N . GLN A 1 184 ? 7.565 1.165 -9.105 1.00 95.25 184 GLN A N 1
ATOM 1454 C CA . GLN A 1 184 ? 7.254 -0.058 -8.364 1.00 95.25 184 GLN A CA 1
ATOM 1455 C C . GLN A 1 184 ? 8.107 -1.243 -8.830 1.00 95.25 184 GLN A C 1
ATOM 1457 O O . GLN A 1 184 ? 8.725 -1.920 -8.014 1.00 95.25 184 GLN A O 1
ATOM 1462 N N . CYS A 1 185 ? 8.259 -1.438 -10.143 1.00 96.19 185 CYS A N 1
ATOM 1463 C CA . CYS A 1 185 ? 9.126 -2.491 -10.683 1.00 96.19 185 CYS A CA 1
ATOM 1464 C C . CYS A 1 185 ? 10.614 -2.306 -10.336 1.00 96.19 185 CYS A C 1
ATOM 1466 O O . CYS A 1 185 ? 11.383 -3.262 -10.405 1.00 96.19 185 CYS A O 1
ATOM 1468 N N . SER A 1 186 ? 11.023 -1.095 -9.956 1.00 94.69 186 SER A N 1
ATOM 1469 C CA . SER A 1 186 ? 12.393 -0.791 -9.535 1.00 94.69 186 SER A CA 1
ATOM 1470 C C . SER A 1 186 ? 12.631 -1.019 -8.036 1.00 94.69 186 SER A C 1
ATOM 1472 O O . SER A 1 186 ? 13.764 -0.886 -7.574 1.00 94.69 186 SER A O 1
ATOM 1474 N N . LEU A 1 187 ? 11.591 -1.329 -7.254 1.00 93.25 187 LEU A N 1
ATOM 1475 C CA . LEU A 1 187 ? 11.710 -1.538 -5.812 1.00 93.25 187 LEU A CA 1
ATOM 1476 C C . LEU A 1 187 ? 12.109 -2.981 -5.467 1.00 93.25 187 LEU A C 1
ATOM 1478 O O . LEU A 1 187 ? 12.076 -3.905 -6.283 1.00 93.25 187 LEU A O 1
ATOM 1482 N N . ARG A 1 188 ? 12.485 -3.169 -4.201 1.00 92.25 188 ARG A N 1
ATOM 1483 C CA . ARG A 1 188 ? 12.632 -4.487 -3.571 1.00 92.25 188 ARG A CA 1
ATOM 1484 C C . ARG A 1 188 ? 11.508 -4.675 -2.572 1.00 92.25 188 ARG A C 1
ATOM 1486 O O . ARG A 1 188 ? 11.310 -3.782 -1.750 1.00 92.25 188 ARG A O 1
ATOM 1493 N N . TYR A 1 189 ? 10.838 -5.817 -2.630 1.00 93.88 189 TYR A N 1
ATOM 1494 C CA . TYR A 1 189 ? 9.677 -6.160 -1.819 1.00 93.88 189 TYR A CA 1
ATOM 1495 C C . TYR A 1 189 ? 9.975 -7.301 -0.852 1.00 93.88 189 TYR A C 1
ATOM 1497 O O . TYR A 1 189 ? 10.776 -8.191 -1.136 1.00 93.88 189 TYR A O 1
ATOM 1505 N N . THR A 1 190 ? 9.294 -7.264 0.285 1.00 92.62 190 THR A N 1
ATOM 1506 C CA . THR A 1 190 ? 9.248 -8.309 1.304 1.00 92.62 190 THR A CA 1
ATOM 1507 C C . THR A 1 190 ? 7.920 -8.203 2.063 1.00 92.62 190 THR A C 1
ATOM 1509 O O . THR A 1 190 ? 7.106 -7.317 1.788 1.00 92.62 190 THR A O 1
ATOM 1512 N N . ILE A 1 191 ? 7.680 -9.099 3.011 1.00 90.69 191 ILE A N 1
ATOM 1513 C CA . ILE A 1 191 ? 6.495 -9.100 3.879 1.00 90.69 191 ILE A CA 1
ATOM 1514 C C . ILE A 1 191 ? 6.940 -9.042 5.330 1.00 90.69 191 ILE A C 1
ATOM 1516 O O . ILE A 1 191 ? 8.04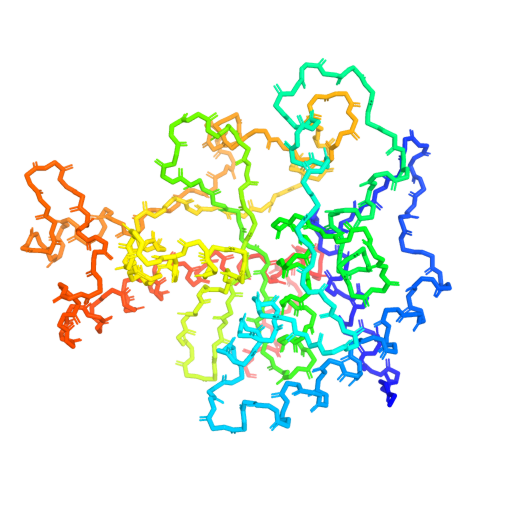6 -9.468 5.643 1.00 90.69 191 ILE A O 1
ATOM 1520 N N . SER A 1 192 ? 6.091 -8.529 6.219 1.00 84.19 192 SER A N 1
ATOM 1521 C CA . SER A 1 192 ? 6.346 -8.639 7.655 1.00 84.19 192 SER A CA 1
ATOM 1522 C C . SER A 1 192 ? 6.321 -10.103 8.096 1.00 84.19 192 SER A C 1
ATOM 1524 O O . SER A 1 192 ? 5.582 -10.912 7.543 1.00 84.19 192 SER A O 1
ATOM 1526 N N . ASN A 1 193 ? 7.073 -10.440 9.137 1.00 75.62 193 ASN A N 1
ATOM 1527 C CA . ASN A 1 193 ? 7.014 -11.730 9.820 1.00 75.62 193 ASN A CA 1
ATOM 1528 C C . ASN A 1 193 ? 6.894 -11.503 11.334 1.00 75.62 193 ASN A C 1
ATOM 1530 O O . ASN A 1 193 ? 6.800 -10.368 11.804 1.00 75.62 193 ASN A O 1
ATOM 1534 N N . GLU A 1 194 ? 6.907 -12.578 12.117 1.00 69.00 194 GLU A N 1
ATOM 1535 C CA . GLU A 1 194 ? 6.759 -12.477 13.571 1.00 69.00 194 GLU A CA 1
ATOM 1536 C C . GLU A 1 194 ? 7.838 -11.620 14.257 1.00 69.00 194 GLU A C 1
ATOM 1538 O O . GLU A 1 194 ? 7.577 -11.034 15.308 1.00 69.00 194 GLU A O 1
ATOM 1543 N N . PHE A 1 195 ? 9.037 -11.517 13.674 1.00 68.50 195 PHE A N 1
ATOM 1544 C CA . PHE A 1 195 ? 10.117 -10.682 14.198 1.00 68.50 195 PHE A CA 1
ATOM 1545 C C . PHE A 1 195 ? 9.867 -9.208 13.898 1.00 68.50 195 PHE A C 1
ATOM 1547 O O . PHE A 1 195 ? 10.097 -8.361 14.755 1.00 68.50 195 PHE A O 1
ATOM 1554 N N . PHE A 1 196 ? 9.330 -8.906 12.714 1.00 73.38 196 PHE A N 1
ATOM 1555 C CA . PHE A 1 196 ? 9.016 -7.545 12.287 1.00 73.38 196 PHE A CA 1
ATOM 1556 C C . PHE A 1 196 ? 8.103 -6.814 13.283 1.00 73.38 196 PHE A C 1
ATOM 1558 O O . PHE A 1 196 ? 8.374 -5.671 13.640 1.00 73.38 196 PHE A O 1
ATOM 1565 N N . ALA A 1 197 ? 7.051 -7.487 13.763 1.00 62.16 197 ALA A N 1
ATOM 1566 C CA . ALA A 1 197 ? 6.084 -6.915 14.704 1.00 62.16 197 ALA A CA 1
ATOM 1567 C C . ALA A 1 197 ? 6.652 -6.717 16.121 1.00 62.16 197 ALA A C 1
ATOM 1569 O O . ALA A 1 197 ? 6.223 -5.825 16.850 1.00 62.16 197 ALA A O 1
ATOM 1570 N N . LYS A 1 198 ? 7.624 -7.548 16.517 1.00 60.44 198 LYS A N 1
ATOM 1571 C CA . LYS A 1 198 ? 8.272 -7.494 17.839 1.00 60.44 198 LYS A CA 1
ATOM 1572 C C . LYS A 1 198 ? 9.391 -6.458 17.894 1.00 60.44 198 LYS A C 1
ATOM 1574 O O . LYS A 1 198 ? 9.774 -6.013 18.977 1.00 60.44 198 LYS A O 1
ATOM 1579 N N . GLU A 1 199 ? 9.942 -6.102 16.743 1.00 62.34 199 GLU A N 1
ATOM 1580 C CA . GLU A 1 199 ? 11.082 -5.210 16.663 1.00 62.34 199 GLU A CA 1
ATOM 1581 C C . GLU A 1 199 ? 10.703 -3.752 16.604 1.00 62.34 199 GLU A C 1
ATOM 1583 O O . GLU A 1 199 ? 9.621 -3.375 16.158 1.00 62.34 199 GLU A O 1
ATOM 1588 N N . LYS A 1 200 ? 11.627 -2.929 17.099 1.00 58.22 200 LYS A N 1
ATOM 1589 C CA . LYS A 1 200 ? 11.442 -1.496 17.177 1.00 58.22 200 LYS A CA 1
ATOM 1590 C C . LYS A 1 200 ? 12.448 -0.756 16.303 1.00 58.22 200 LYS A C 1
ATOM 1592 O O . LYS A 1 200 ? 13.640 -1.056 16.309 1.00 58.22 200 LYS A O 1
ATOM 1597 N N . ILE A 1 201 ? 11.973 0.277 15.621 1.00 55.31 201 ILE A N 1
ATOM 1598 C CA . ILE A 1 201 ? 12.769 1.329 15.012 1.00 55.31 201 ILE A CA 1
ATOM 1599 C C . ILE A 1 201 ? 13.219 2.194 16.179 1.00 55.31 201 ILE A C 1
ATOM 1601 O O . ILE A 1 201 ? 12.413 2.850 16.846 1.00 55.31 201 ILE A O 1
ATOM 1605 N N . GLY A 1 202 ? 14.508 2.106 16.500 1.00 50.16 202 GLY A N 1
ATOM 1606 C CA . GLY A 1 202 ? 15.036 2.693 17.728 1.00 50.16 202 GLY A CA 1
ATOM 1607 C C . GLY A 1 202 ? 14.411 2.056 18.976 1.00 50.16 202 GLY A C 1
ATOM 1608 O O . GLY A 1 202 ? 14.150 0.858 19.019 1.00 50.16 202 GLY A O 1
ATOM 1609 N N . LYS A 1 203 ? 14.173 2.843 20.031 1.00 46.56 203 LYS A N 1
ATOM 1610 C CA . LYS A 1 203 ? 13.645 2.321 21.309 1.00 46.56 203 LYS A CA 1
ATOM 1611 C C . LYS A 1 203 ? 12.114 2.193 21.363 1.00 46.56 203 LYS A C 1
ATOM 1613 O O . LYS A 1 203 ? 11.597 1.682 22.357 1.00 46.56 203 LYS A O 1
ATOM 1618 N N . THR A 1 204 ? 11.377 2.683 20.362 1.00 49.72 204 THR A N 1
ATOM 1619 C CA . THR A 1 204 ? 9.985 3.119 20.603 1.00 49.72 204 THR A CA 1
ATOM 1620 C C . THR A 1 204 ? 8.996 3.075 19.422 1.00 49.72 204 THR A C 1
ATOM 1622 O O . THR A 1 204 ? 7.811 3.247 19.677 1.00 49.72 204 THR A O 1
ATOM 1625 N N . GLY A 1 205 ? 9.382 2.779 18.174 1.00 53.56 205 GLY A N 1
ATOM 1626 C CA . GLY A 1 205 ? 8.424 2.637 17.053 1.00 53.56 205 GLY A CA 1
ATOM 1627 C C . GLY A 1 205 ? 8.405 1.223 16.472 1.00 53.56 205 GLY A C 1
ATOM 1628 O O . GLY A 1 205 ? 9.442 0.607 16.431 1.00 53.56 205 GLY A O 1
ATOM 1629 N N . ILE A 1 206 ? 7.276 0.679 16.020 1.00 54.00 206 ILE A N 1
ATOM 1630 C CA . ILE A 1 206 ? 7.147 -0.721 15.543 1.00 54.00 206 ILE A CA 1
ATOM 1631 C C . ILE A 1 206 ? 7.795 -0.951 14.156 1.00 54.00 206 ILE A C 1
ATOM 1633 O O . ILE A 1 206 ? 7.500 -0.241 13.198 1.00 54.00 206 ILE A O 1
ATOM 1637 N N . GLY A 1 207 ? 8.660 -1.943 14.014 1.00 60.56 207 GLY A N 1
ATOM 1638 C CA . GLY A 1 207 ? 9.303 -2.352 12.763 1.00 60.56 207 GLY A CA 1
ATOM 1639 C C . GLY A 1 207 ? 10.840 -2.283 12.810 1.00 60.56 207 GLY A C 1
ATOM 1640 O O . GLY A 1 207 ? 11.415 -1.621 13.656 1.00 60.56 207 GLY A O 1
ATOM 1641 N N . PRO A 1 208 ? 11.556 -2.984 11.936 1.00 68.12 208 PRO A N 1
ATOM 1642 C CA . PRO A 1 208 ? 12.988 -2.801 11.698 1.00 68.12 208 PRO A CA 1
ATOM 1643 C C . PRO A 1 208 ? 13.300 -1.778 10.595 1.00 68.12 208 PRO A C 1
ATOM 1645 O O . PRO A 1 208 ? 12.458 -1.414 9.769 1.00 68.12 208 PRO A O 1
ATOM 1648 N N . ARG A 1 209 ? 14.566 -1.349 10.535 1.00 75.06 209 ARG A N 1
ATOM 1649 C CA . ARG A 1 209 ? 15.138 -0.756 9.316 1.00 75.06 209 ARG A CA 1
ATOM 1650 C C . ARG A 1 209 ? 15.150 -1.816 8.209 1.00 75.06 209 ARG A C 1
ATOM 1652 O O . ARG A 1 209 ? 15.434 -2.979 8.472 1.00 75.06 209 ARG A O 1
ATOM 1659 N N . PHE A 1 210 ? 14.878 -1.423 6.965 1.00 78.50 210 PHE A N 1
ATOM 1660 C CA . PHE A 1 210 ? 14.705 -2.376 5.863 1.00 78.50 210 PHE A CA 1
ATOM 1661 C C . PHE A 1 210 ? 15.958 -3.210 5.597 1.00 78.50 210 PHE A C 1
ATOM 1663 O O . PHE A 1 210 ? 15.849 -4.400 5.340 1.00 78.50 210 PHE A O 1
ATOM 1670 N N . PHE A 1 211 ? 17.143 -2.598 5.657 1.00 75.94 211 PHE A N 1
ATOM 1671 C CA . PHE A 1 211 ? 18.410 -3.307 5.451 1.00 75.94 211 PHE A CA 1
ATOM 1672 C C . PHE A 1 211 ? 18.610 -4.406 6.500 1.00 75.94 211 PHE A C 1
ATOM 1674 O O . PHE A 1 211 ? 18.737 -5.574 6.152 1.00 75.94 211 PHE A O 1
ATOM 1681 N N . ASP A 1 212 ? 18.485 -4.040 7.776 1.00 76.69 212 ASP A N 1
ATOM 1682 C CA . ASP A 1 212 ? 18.593 -4.968 8.906 1.00 76.69 212 ASP A CA 1
ATOM 1683 C C . ASP A 1 212 ? 17.538 -6.084 8.843 1.00 76.69 212 ASP A C 1
ATOM 1685 O O . ASP A 1 212 ? 17.728 -7.166 9.400 1.00 76.69 212 ASP A O 1
ATOM 1689 N N . TYR A 1 213 ? 16.402 -5.813 8.197 1.00 80.06 213 TYR A N 1
ATOM 1690 C CA . TYR A 1 213 ? 15.340 -6.784 8.003 1.00 80.06 213 TYR A CA 1
ATOM 1691 C C . TYR A 1 213 ? 15.602 -7.729 6.833 1.00 80.06 213 TYR A C 1
ATOM 1693 O O . TYR A 1 213 ? 15.378 -8.930 6.958 1.00 80.06 213 TYR A O 1
ATOM 1701 N N . ILE A 1 214 ? 16.066 -7.208 5.698 1.00 81.88 214 ILE A N 1
ATOM 1702 C CA . ILE A 1 214 ? 16.203 -7.993 4.470 1.00 81.88 214 ILE A CA 1
ATOM 1703 C C . ILE A 1 214 ? 17.447 -8.870 4.445 1.00 81.88 214 ILE A C 1
ATOM 1705 O O . ILE A 1 214 ? 17.472 -9.858 3.720 1.00 81.88 214 ILE A O 1
ATOM 1709 N N . ASP A 1 215 ? 18.453 -8.531 5.248 1.00 79.75 215 ASP A N 1
ATOM 1710 C CA . ASP A 1 215 ? 19.667 -9.333 5.399 1.00 79.75 215 ASP A CA 1
ATOM 1711 C C . ASP A 1 215 ? 19.446 -10.564 6.301 1.00 79.75 215 ASP A C 1
ATOM 1713 O O . ASP A 1 215 ? 20.371 -11.337 6.557 1.00 79.75 215 ASP A O 1
ATOM 1717 N N . ARG A 1 216 ? 18.218 -10.768 6.795 1.00 80.06 216 ARG A N 1
ATOM 1718 C CA . ARG A 1 216 ? 17.874 -11.912 7.640 1.00 80.06 216 ARG A CA 1
ATOM 1719 C C . ARG A 1 216 ? 17.585 -13.156 6.814 1.00 80.06 216 ARG A C 1
ATOM 1721 O O . ARG A 1 216 ? 16.862 -13.055 5.823 1.00 80.06 216 ARG A O 1
ATOM 1728 N N . PRO A 1 217 ? 18.054 -14.335 7.256 1.00 78.19 217 PRO A N 1
ATOM 1729 C CA . PRO A 1 217 ? 17.791 -15.598 6.569 1.00 78.19 217 PRO A CA 1
ATOM 1730 C C . PRO A 1 217 ? 16.303 -15.897 6.336 1.00 78.19 217 PRO A C 1
ATOM 1732 O O . PRO A 1 217 ? 15.953 -16.558 5.364 1.00 78.19 217 PRO A O 1
ATOM 1735 N N . GLU A 1 218 ? 15.429 -15.425 7.223 1.00 77.19 218 GLU A N 1
ATOM 1736 C CA . GLU A 1 218 ? 13.990 -15.697 7.211 1.00 77.19 218 GLU A CA 1
ATOM 1737 C C . GLU A 1 218 ? 13.193 -14.725 6.325 1.00 77.19 218 GLU A C 1
ATOM 1739 O O . GLU A 1 218 ? 11.987 -14.906 6.137 1.00 77.19 218 GLU A O 1
ATOM 1744 N N . SER A 1 219 ? 13.833 -13.675 5.806 1.00 78.69 219 SER A N 1
ATOM 1745 C CA . SER A 1 219 ? 13.172 -12.642 5.011 1.00 78.69 219 SER A CA 1
ATOM 1746 C C . SER A 1 219 ? 13.179 -13.005 3.529 1.00 78.69 219 SER A C 1
ATOM 1748 O O . SER A 1 219 ? 14.227 -13.107 2.894 1.00 78.69 219 SER A O 1
ATOM 1750 N N . ILE A 1 220 ? 11.991 -13.139 2.939 1.00 85.38 220 ILE A N 1
ATOM 1751 C CA . ILE A 1 220 ? 11.852 -13.310 1.489 1.00 85.38 220 ILE A CA 1
ATOM 1752 C C . ILE A 1 220 ? 11.993 -11.937 0.832 1.00 85.38 220 ILE A C 1
ATOM 1754 O O . ILE A 1 220 ? 11.214 -11.029 1.116 1.00 85.38 220 ILE A O 1
ATOM 1758 N N . CYS A 1 221 ? 12.974 -11.786 -0.053 1.00 90.12 221 CYS A N 1
ATOM 1759 C CA . CYS A 1 221 ? 13.192 -10.578 -0.839 1.00 90.12 221 CYS A CA 1
ATOM 1760 C C . CYS A 1 221 ? 12.942 -10.861 -2.315 1.00 90.12 221 CYS A C 1
ATOM 1762 O O . CYS A 1 221 ? 13.564 -11.760 -2.874 1.00 90.12 221 CYS A O 1
ATOM 1764 N N . ILE A 1 222 ? 12.129 -10.032 -2.966 1.00 93.06 222 ILE A N 1
ATOM 1765 C CA . ILE A 1 222 ? 11.901 -10.106 -4.411 1.00 93.06 222 ILE A CA 1
ATOM 1766 C C . ILE A 1 222 ? 12.158 -8.740 -5.038 1.00 93.06 222 ILE A C 1
ATOM 1768 O O . ILE A 1 222 ? 11.763 -7.708 -4.491 1.00 93.06 222 ILE A O 1
ATOM 1772 N N . SER A 1 223 ? 12.826 -8.719 -6.191 1.00 94.44 223 SER A N 1
ATOM 1773 C CA . SER A 1 223 ? 13.072 -7.498 -6.954 1.00 94.44 223 SER A CA 1
ATOM 1774 C C . SER A 1 223 ? 12.649 -7.695 -8.411 1.00 94.44 223 SER A C 1
ATOM 1776 O O . SER A 1 223 ? 13.380 -8.334 -9.166 1.00 94.44 223 SER A O 1
ATOM 1778 N N . PRO A 1 224 ? 11.499 -7.136 -8.835 1.00 96.50 224 PRO A N 1
ATOM 1779 C CA . PRO A 1 224 ? 11.006 -7.312 -10.203 1.00 96.50 224 PRO A CA 1
ATOM 1780 C C . PRO A 1 224 ? 12.005 -6.867 -11.282 1.00 96.50 224 PRO A C 1
ATOM 1782 O O . PRO A 1 224 ? 12.022 -7.402 -12.392 1.00 96.50 224 PRO A O 1
ATOM 1785 N N . ILE A 1 225 ? 12.890 -5.919 -10.951 1.00 96.00 225 ILE A N 1
ATOM 1786 C CA . ILE A 1 225 ? 13.952 -5.453 -11.847 1.00 96.00 225 ILE A CA 1
ATOM 1787 C C . ILE A 1 225 ? 14.879 -6.583 -12.316 1.00 96.00 225 ILE A C 1
ATOM 1789 O O . ILE A 1 225 ? 15.336 -6.542 -13.454 1.00 96.00 225 ILE A O 1
ATOM 1793 N N . GLU A 1 226 ? 15.118 -7.612 -11.499 1.00 95.75 226 GLU A N 1
ATOM 1794 C CA . GLU A 1 226 ? 15.996 -8.736 -11.851 1.00 95.75 226 GLU A CA 1
ATOM 1795 C C . GLU A 1 226 ? 15.403 -9.566 -12.997 1.00 95.75 226 GLU A C 1
ATOM 1797 O O . GLU A 1 226 ? 16.107 -9.933 -13.941 1.00 95.75 226 GLU A O 1
ATOM 1802 N N . ARG A 1 227 ? 14.085 -9.808 -12.970 1.00 96.31 227 ARG A N 1
ATOM 1803 C CA . ARG A 1 227 ? 13.381 -10.452 -14.085 1.00 96.31 227 ARG A CA 1
ATOM 1804 C C . ARG A 1 227 ? 13.390 -9.563 -15.319 1.00 96.31 227 ARG A C 1
ATOM 1806 O O . ARG A 1 227 ? 13.637 -10.058 -16.415 1.00 96.31 227 ARG A O 1
ATOM 1813 N N . ILE A 1 228 ? 13.152 -8.264 -15.153 1.00 97.38 228 ILE A N 1
ATOM 1814 C CA . ILE A 1 228 ? 13.115 -7.318 -16.275 1.00 97.38 228 ILE A CA 1
ATOM 1815 C C . ILE A 1 228 ? 14.465 -7.263 -16.988 1.00 97.38 228 ILE A C 1
ATOM 1817 O O . ILE A 1 228 ? 14.495 -7.362 -18.206 1.00 97.38 228 ILE A O 1
ATOM 1821 N N . GLN A 1 229 ? 15.577 -7.189 -16.255 1.00 96.38 229 GLN A N 1
ATOM 1822 C CA . GLN A 1 229 ? 16.923 -7.221 -16.838 1.00 96.38 229 GLN A CA 1
ATOM 1823 C C . GLN A 1 229 ? 17.179 -8.493 -17.660 1.00 96.38 229 GLN A C 1
ATOM 1825 O O . GLN A 1 229 ? 17.895 -8.454 -18.658 1.00 96.38 229 GLN A O 1
ATOM 1830 N N . LYS A 1 230 ? 16.603 -9.623 -17.239 1.00 96.38 230 LYS A N 1
ATOM 1831 C CA . LYS A 1 230 ? 16.775 -10.921 -17.895 1.00 96.38 230 LYS A CA 1
ATOM 1832 C C . LYS A 1 230 ? 15.870 -11.104 -19.114 1.00 96.38 230 LYS A C 1
ATOM 1834 O O . LYS A 1 230 ? 16.321 -11.629 -20.127 1.00 96.38 230 LYS A O 1
ATOM 1839 N N . GLU A 1 231 ? 14.593 -10.755 -18.990 1.00 97.12 231 GLU A N 1
ATOM 1840 C CA . GLU A 1 231 ? 13.564 -11.036 -20.001 1.00 97.12 231 GLU A CA 1
ATOM 1841 C C . GLU A 1 231 ? 13.365 -9.879 -20.989 1.00 97.12 231 GLU A C 1
ATOM 1843 O O . GLU A 1 231 ? 12.990 -10.123 -22.132 1.00 97.12 231 GLU A O 1
ATOM 1848 N N . TYR A 1 232 ? 13.652 -8.646 -20.565 1.00 96.62 232 TYR A N 1
ATOM 1849 C CA . TYR A 1 232 ? 13.472 -7.416 -21.341 1.00 96.62 232 TYR A CA 1
ATOM 1850 C C . TYR A 1 232 ? 14.686 -6.476 -21.180 1.00 96.62 232 TYR A C 1
ATOM 1852 O O . TYR A 1 232 ? 14.544 -5.350 -20.681 1.00 96.62 232 TYR A O 1
ATOM 1860 N N . PRO A 1 233 ? 15.905 -6.917 -21.548 1.00 96.25 233 PRO A N 1
ATOM 1861 C CA . PRO A 1 233 ? 17.126 -6.128 -21.365 1.00 96.25 233 PRO A CA 1
ATOM 1862 C C . PRO A 1 233 ? 17.075 -4.761 -22.066 1.00 96.25 233 PRO A C 1
ATOM 1864 O O . PRO A 1 233 ? 17.740 -3.826 -21.636 1.00 96.25 233 PRO A O 1
ATOM 1867 N N . GLU A 1 234 ? 16.258 -4.602 -23.109 1.00 95.31 234 GLU A N 1
ATOM 1868 C CA . GLU A 1 234 ? 16.047 -3.335 -23.811 1.00 95.31 234 GLU A CA 1
ATOM 1869 C C . GLU A 1 234 ? 15.242 -2.294 -23.010 1.00 95.31 234 GLU A C 1
ATOM 1871 O O . GLU A 1 234 ? 15.161 -1.131 -23.408 1.00 95.31 234 GLU A O 1
ATOM 1876 N N . TYR A 1 235 ? 14.618 -2.682 -21.891 1.00 96.12 235 TYR A N 1
ATOM 1877 C CA . TYR A 1 235 ? 13.839 -1.768 -21.046 1.00 96.12 235 TYR A CA 1
ATOM 1878 C C . TYR A 1 235 ? 14.657 -1.079 -19.959 1.00 96.12 235 TYR A C 1
ATOM 1880 O O . TYR A 1 235 ? 14.146 -0.125 -19.354 1.00 96.12 235 TYR A O 1
ATOM 1888 N N . VAL A 1 236 ? 15.889 -1.532 -19.735 1.00 96.19 236 VAL A N 1
ATOM 1889 C CA . VAL A 1 236 ? 16.811 -1.016 -18.723 1.00 96.19 236 VAL A CA 1
ATOM 1890 C C . VAL A 1 236 ? 18.021 -0.333 -19.362 1.00 96.19 236 VAL A C 1
ATOM 1892 O O . VAL A 1 236 ? 18.363 -0.592 -20.512 1.00 96.19 236 VAL A O 1
ATOM 1895 N N . ASP A 1 237 ? 18.655 0.574 -18.622 1.00 94.50 237 ASP A N 1
ATOM 1896 C CA . ASP A 1 237 ? 19.912 1.201 -19.031 1.00 94.50 237 ASP A CA 1
ATOM 1897 C C . ASP A 1 237 ? 21.122 0.261 -18.847 1.00 94.50 237 ASP A C 1
ATOM 1899 O O . ASP A 1 237 ? 21.006 -0.866 -18.365 1.00 94.50 237 ASP A O 1
ATOM 1903 N N . GLU A 1 238 ? 22.316 0.742 -19.201 1.00 92.62 238 GLU A N 1
ATOM 1904 C CA . GLU A 1 238 ? 23.585 0.011 -19.041 1.00 92.62 238 GLU A CA 1
ATOM 1905 C C . GLU A 1 238 ? 23.903 -0.391 -17.588 1.00 92.62 238 GLU A C 1
ATOM 1907 O O . GLU A 1 238 ? 24.703 -1.294 -17.353 1.00 92.62 238 GLU A O 1
ATOM 1912 N N . ASN A 1 239 ? 23.259 0.254 -16.611 1.00 93.12 239 ASN A N 1
ATOM 1913 C CA . ASN A 1 239 ? 23.384 -0.039 -15.186 1.00 93.12 239 ASN A CA 1
ATOM 1914 C C . ASN A 1 239 ? 22.233 -0.925 -14.676 1.00 93.12 239 ASN A C 1
ATOM 1916 O O . ASN A 1 239 ? 22.094 -1.116 -13.464 1.00 93.12 239 ASN A O 1
ATOM 1920 N N . GLY A 1 240 ? 21.386 -1.434 -15.575 1.00 92.75 240 GLY A N 1
ATOM 1921 C CA . GLY A 1 240 ? 20.243 -2.276 -15.252 1.00 92.75 240 GLY A CA 1
ATOM 1922 C C . GLY A 1 240 ? 19.068 -1.527 -14.614 1.00 92.75 240 GLY A C 1
ATOM 1923 O O . GLY A 1 240 ? 18.251 -2.154 -13.940 1.00 92.75 240 GLY A O 1
ATOM 1924 N N . LYS A 1 241 ? 18.960 -0.204 -14.778 1.00 94.25 241 LYS A N 1
ATOM 1925 C CA . LYS A 1 241 ? 17.882 0.606 -14.186 1.00 94.25 241 LYS A CA 1
ATOM 1926 C C . LYS A 1 241 ? 16.770 0.894 -15.187 1.00 94.25 241 LYS A C 1
ATOM 1928 O O . LYS A 1 241 ? 17.028 1.178 -16.352 1.00 94.25 241 LYS A O 1
ATOM 1933 N N . LEU A 1 242 ? 15.523 0.885 -14.715 1.00 94.81 242 LEU A N 1
ATOM 1934 C CA . LEU A 1 242 ? 14.382 1.354 -15.497 1.00 94.81 242 LEU A CA 1
ATOM 1935 C C . LEU A 1 242 ? 14.388 2.879 -15.606 1.00 94.81 242 LEU A C 1
ATOM 1937 O O . LEU A 1 242 ? 14.515 3.590 -14.609 1.00 94.81 242 LEU A O 1
ATOM 1941 N N . ASP A 1 243 ? 14.137 3.376 -16.814 1.00 92.50 243 ASP A N 1
ATOM 1942 C CA . ASP A 1 243 ? 13.723 4.762 -16.996 1.00 92.50 243 ASP A CA 1
ATOM 1943 C C . ASP A 1 243 ? 12.322 4.961 -16.413 1.00 92.50 243 ASP A C 1
ATOM 1945 O O . ASP A 1 243 ? 11.373 4.281 -16.813 1.00 92.50 243 ASP A O 1
ATOM 1949 N N . LEU A 1 244 ? 12.209 5.883 -15.461 1.00 93.50 244 LEU A N 1
ATOM 1950 C CA . LEU A 1 244 ? 10.971 6.137 -14.738 1.00 93.50 244 LEU A CA 1
ATOM 1951 C C . LEU A 1 244 ? 10.051 7.123 -15.455 1.00 93.50 244 LEU A C 1
ATOM 1953 O O . LEU A 1 244 ? 8.897 7.221 -15.067 1.00 93.50 244 LEU A O 1
ATOM 1957 N N . ARG A 1 245 ? 10.507 7.866 -16.468 1.00 92.25 245 ARG A N 1
ATOM 1958 C CA . ARG A 1 245 ? 9.707 8.941 -17.080 1.00 92.25 245 ARG A CA 1
ATOM 1959 C C . ARG A 1 245 ? 8.470 8.384 -17.784 1.00 92.25 245 ARG A C 1
ATOM 1961 O O . ARG A 1 245 ? 8.584 7.444 -18.574 1.00 92.25 245 ARG A O 1
ATOM 1968 N N . ASN A 1 246 ? 7.304 8.996 -17.567 1.00 88.81 246 ASN A N 1
ATOM 1969 C CA . ASN A 1 246 ? 6.043 8.550 -18.178 1.00 88.81 246 ASN A CA 1
ATOM 1970 C C . ASN A 1 246 ? 6.114 8.482 -19.709 1.00 88.81 246 ASN A C 1
ATOM 1972 O O . ASN A 1 246 ? 5.672 7.499 -20.301 1.00 88.81 246 ASN A O 1
ATOM 1976 N N . GLN A 1 247 ? 6.769 9.455 -20.350 1.00 89.88 247 GLN A N 1
ATOM 1977 C CA . GLN A 1 247 ? 6.958 9.481 -21.808 1.00 89.88 247 GLN A CA 1
ATOM 1978 C C . GLN A 1 247 ? 7.694 8.251 -22.380 1.00 89.88 247 GLN A C 1
ATOM 1980 O O . GLN A 1 247 ? 7.627 7.993 -23.578 1.00 89.88 247 GLN A O 1
ATOM 1985 N N . MET A 1 248 ? 8.400 7.487 -21.540 1.00 91.00 248 MET A N 1
ATOM 1986 C CA . MET A 1 248 ? 9.146 6.290 -21.941 1.00 91.00 248 MET A CA 1
ATOM 1987 C C . MET A 1 248 ? 8.326 4.996 -21.788 1.00 91.00 248 MET A C 1
ATOM 1989 O O . MET A 1 248 ? 8.827 3.911 -22.093 1.00 91.00 248 MET A O 1
ATOM 1993 N N . MET A 1 249 ? 7.085 5.077 -21.295 1.00 93.81 249 MET A N 1
ATOM 1994 C CA . MET A 1 249 ? 6.212 3.930 -21.031 1.00 93.81 249 MET A CA 1
ATOM 1995 C C . MET A 1 249 ? 5.294 3.624 -22.214 1.00 93.81 249 MET A C 1
ATOM 1997 O O . MET A 1 249 ? 4.104 3.935 -22.190 1.00 93.81 249 MET A O 1
ATOM 2001 N N . THR A 1 250 ? 5.829 2.963 -23.237 1.00 95.50 250 THR A N 1
ATOM 2002 C CA . THR A 1 250 ? 5.011 2.424 -24.335 1.00 95.50 250 THR A CA 1
ATOM 2003 C C . THR A 1 250 ? 4.054 1.335 -23.832 1.00 95.50 250 THR A C 1
ATOM 2005 O O . THR A 1 250 ? 4.337 0.671 -22.834 1.00 95.50 250 THR A O 1
ATOM 2008 N N . GLU A 1 251 ? 2.935 1.100 -24.526 1.00 96.12 251 GLU A N 1
ATOM 2009 C CA . GLU A 1 251 ? 1.974 0.051 -24.137 1.00 96.12 251 GLU A CA 1
ATOM 2010 C C . GLU A 1 251 ? 2.614 -1.343 -23.973 1.00 96.12 251 GLU A C 1
ATOM 2012 O O . GLU A 1 251 ? 2.348 -1.989 -22.953 1.00 96.12 251 GLU A O 1
ATOM 2017 N N . PRO A 1 252 ? 3.503 -1.820 -24.877 1.00 96.69 252 PRO A N 1
ATOM 2018 C CA . PRO A 1 252 ? 4.177 -3.104 -24.683 1.00 96.69 252 PRO A CA 1
ATOM 2019 C C . PRO A 1 252 ? 5.017 -3.141 -23.404 1.00 96.69 252 PRO A C 1
ATOM 2021 O O . PRO A 1 252 ? 4.949 -4.118 -22.657 1.00 96.69 252 PRO A O 1
ATOM 2024 N N . LYS A 1 253 ? 5.743 -2.052 -23.108 1.00 96.75 253 LYS A N 1
ATOM 2025 C CA . LYS A 1 253 ? 6.544 -1.934 -21.886 1.00 96.75 253 LYS A CA 1
ATOM 2026 C C . LYS A 1 253 ? 5.649 -1.969 -20.651 1.00 96.75 253 LYS A C 1
ATOM 2028 O O . LYS A 1 253 ? 5.913 -2.740 -19.738 1.00 96.75 253 LYS A O 1
ATOM 2033 N N . GLN A 1 254 ? 4.553 -1.211 -20.632 1.00 96.38 254 GLN A N 1
ATOM 2034 C CA . GLN A 1 254 ? 3.602 -1.235 -19.516 1.00 96.38 254 GLN A CA 1
ATOM 2035 C C . GLN A 1 254 ? 3.025 -2.636 -19.285 1.00 96.38 254 GLN A C 1
ATOM 2037 O O . GLN A 1 254 ? 2.961 -3.093 -18.145 1.00 96.38 254 GLN A O 1
ATOM 2042 N N . LYS A 1 255 ? 2.641 -3.341 -20.354 1.00 96.00 255 LYS A N 1
ATOM 2043 C CA . LYS A 1 255 ? 2.117 -4.708 -20.261 1.00 96.00 255 LYS A CA 1
ATOM 2044 C C . LYS A 1 255 ? 3.147 -5.674 -19.672 1.00 96.00 255 LYS A C 1
ATOM 2046 O O . LYS A 1 255 ? 2.804 -6.443 -18.776 1.00 96.00 255 LYS A O 1
ATOM 2051 N N . ALA A 1 256 ? 4.393 -5.612 -20.139 1.00 96.69 256 ALA A N 1
ATOM 2052 C CA . ALA A 1 256 ? 5.483 -6.427 -19.609 1.00 96.69 256 ALA A CA 1
ATOM 2053 C C . ALA A 1 256 ? 5.735 -6.131 -18.123 1.00 96.69 256 ALA A C 1
ATOM 2055 O O . ALA A 1 256 ? 5.765 -7.051 -17.313 1.00 96.69 256 ALA A O 1
ATOM 2056 N N . LEU A 1 257 ? 5.818 -4.852 -17.742 1.00 96.88 257 LEU A N 1
ATOM 2057 C CA . LEU A 1 257 ? 6.019 -4.442 -16.350 1.00 96.88 257 LEU A CA 1
ATOM 2058 C C . LEU A 1 257 ? 4.880 -4.910 -15.428 1.00 96.88 257 LEU A C 1
ATOM 2060 O O . LEU A 1 257 ? 5.155 -5.442 -14.356 1.00 96.88 257 LEU A O 1
ATOM 2064 N N . ARG A 1 258 ? 3.610 -4.784 -15.847 1.00 95.44 258 ARG A N 1
ATOM 2065 C CA . ARG A 1 258 ? 2.455 -5.297 -15.078 1.00 95.44 258 ARG A CA 1
ATOM 2066 C C . ARG A 1 258 ? 2.524 -6.812 -14.887 1.00 95.44 258 ARG A C 1
ATOM 2068 O O . ARG A 1 258 ? 2.253 -7.298 -13.790 1.00 95.44 258 ARG A O 1
ATOM 2075 N N . MET A 1 259 ? 2.911 -7.548 -15.930 1.00 95.94 259 MET A N 1
ATOM 2076 C CA . MET A 1 259 ? 3.050 -9.004 -15.870 1.00 95.94 259 MET A CA 1
ATOM 2077 C C . MET A 1 259 ? 4.192 -9.430 -14.942 1.00 95.94 259 MET A C 1
ATOM 2079 O O . MET A 1 259 ? 4.016 -10.345 -14.139 1.00 95.94 259 MET A O 1
ATOM 2083 N N . THR A 1 260 ? 5.338 -8.751 -15.013 1.00 96.38 260 THR A N 1
ATOM 2084 C CA . THR A 1 260 ? 6.479 -8.985 -14.119 1.00 96.38 260 THR A CA 1
ATOM 2085 C C . THR A 1 260 ? 6.093 -8.714 -12.671 1.00 96.38 260 THR A C 1
ATOM 2087 O O . THR A 1 260 ? 6.268 -9.587 -11.827 1.00 96.38 260 THR A O 1
ATOM 2090 N N . LEU A 1 261 ? 5.493 -7.552 -12.387 1.00 94.75 261 LEU A N 1
ATOM 2091 C CA . LEU A 1 261 ? 5.046 -7.205 -11.038 1.00 94.75 261 LEU A CA 1
ATOM 2092 C C . LEU A 1 261 ? 4.031 -8.227 -10.509 1.00 94.75 261 LEU A C 1
ATOM 2094 O O . LEU A 1 261 ? 4.159 -8.684 -9.377 1.00 94.75 261 LEU A O 1
ATOM 2098 N N . THR A 1 262 ? 3.079 -8.643 -11.349 1.00 95.19 262 THR A N 1
ATOM 2099 C CA . THR A 1 262 ? 2.127 -9.714 -11.025 1.00 95.19 262 THR A CA 1
ATOM 2100 C C . THR A 1 262 ? 2.828 -11.012 -10.687 1.00 95.19 262 THR A C 1
ATOM 2102 O O . THR A 1 262 ? 2.583 -11.578 -9.631 1.00 95.19 262 THR A O 1
ATOM 2105 N N . THR A 1 263 ? 3.720 -11.478 -11.550 1.00 94.50 263 THR A N 1
ATOM 2106 C CA . THR A 1 263 ? 4.396 -12.764 -11.367 1.00 94.50 263 THR A CA 1
ATOM 2107 C C . THR A 1 263 ? 5.245 -12.774 -10.101 1.00 94.50 263 THR A C 1
ATOM 2109 O O . THR A 1 263 ? 5.197 -13.730 -9.335 1.00 94.50 263 THR A O 1
ATOM 2112 N N . ASP A 1 264 ? 5.997 -11.703 -9.867 1.00 94.44 264 ASP A N 1
ATOM 2113 C CA . ASP A 1 264 ? 7.005 -11.665 -8.815 1.00 94.44 264 ASP A CA 1
ATOM 2114 C C . ASP A 1 264 ? 6.407 -11.330 -7.445 1.00 94.44 264 ASP A C 1
ATOM 2116 O O . ASP A 1 264 ? 6.847 -11.859 -6.431 1.00 94.44 264 ASP A O 1
ATOM 2120 N N . VAL A 1 265 ? 5.383 -10.475 -7.384 1.00 95.19 265 VAL A N 1
ATOM 2121 C CA . VAL A 1 265 ? 4.845 -9.991 -6.104 1.00 95.19 265 VAL A CA 1
ATOM 2122 C C . VAL A 1 265 ? 3.647 -10.818 -5.620 1.00 95.19 265 VAL A C 1
ATOM 2124 O O . VAL A 1 265 ? 3.352 -10.807 -4.426 1.00 95.19 265 VAL A O 1
ATOM 2127 N N . LYS A 1 266 ? 2.980 -11.593 -6.489 1.00 94.62 266 LYS A N 1
ATOM 2128 C CA . LYS A 1 266 ? 1.769 -12.361 -6.134 1.00 94.62 266 LYS A CA 1
ATOM 2129 C C . LYS A 1 266 ? 1.951 -13.273 -4.933 1.00 94.62 266 LYS A C 1
ATOM 2131 O O . LYS A 1 266 ? 1.128 -13.237 -4.020 1.00 94.62 266 LYS A O 1
ATOM 2136 N N . ASP A 1 267 ? 3.034 -14.041 -4.902 1.00 92.12 267 ASP A N 1
ATOM 2137 C CA . ASP A 1 267 ? 3.287 -14.970 -3.802 1.00 92.12 267 ASP A CA 1
ATOM 2138 C C . ASP A 1 267 ? 3.535 -14.237 -2.480 1.00 92.12 267 ASP A C 1
ATOM 2140 O O . ASP A 1 267 ? 3.142 -14.741 -1.429 1.00 92.12 267 ASP A O 1
ATOM 2144 N N . LEU A 1 268 ? 4.122 -13.034 -2.514 1.00 94.06 268 LEU A N 1
ATOM 2145 C CA . LEU A 1 268 ? 4.257 -12.192 -1.323 1.00 94.06 268 LEU A CA 1
ATOM 2146 C C . LEU A 1 268 ? 2.894 -11.691 -0.844 1.00 94.06 268 LEU A C 1
ATOM 2148 O O . LEU A 1 268 ? 2.616 -11.759 0.350 1.00 94.06 268 LEU A O 1
ATOM 2152 N N . VAL A 1 269 ? 2.024 -11.237 -1.753 1.00 95.25 269 VAL A N 1
ATOM 2153 C CA . VAL A 1 269 ? 0.672 -10.784 -1.380 1.00 95.25 269 VAL A CA 1
ATOM 2154 C C . VAL A 1 269 ? -0.122 -11.923 -0.761 1.00 95.25 269 VAL A C 1
ATOM 2156 O O . VAL A 1 269 ? -0.705 -11.736 0.300 1.00 95.25 269 VAL A O 1
ATOM 2159 N N . LEU A 1 270 ? -0.104 -13.113 -1.367 1.00 93.19 270 LEU A N 1
ATOM 2160 C CA . LEU A 1 270 ? -0.801 -14.284 -0.834 1.00 93.19 270 LEU A CA 1
ATOM 2161 C C . LEU A 1 270 ? -0.266 -14.694 0.541 1.00 93.19 270 LEU A C 1
ATOM 2163 O O . LEU A 1 270 ? -1.055 -14.952 1.448 1.00 93.19 270 LEU A O 1
ATOM 2167 N N . GLN A 1 271 ? 1.057 -14.723 0.716 1.00 92.38 271 GLN A N 1
ATOM 2168 C CA . GLN A 1 271 ? 1.668 -15.053 2.005 1.00 92.38 271 GLN A CA 1
ATOM 2169 C C . GLN A 1 271 ? 1.343 -14.013 3.076 1.00 92.38 271 GLN A C 1
ATOM 2171 O O . GLN A 1 271 ? 1.002 -14.390 4.193 1.00 92.38 271 GLN A O 1
ATOM 2176 N N . SER A 1 272 ? 1.394 -12.719 2.747 1.00 93.56 272 SER A N 1
ATOM 2177 C CA . SER A 1 272 ? 0.986 -11.663 3.676 1.00 93.56 272 SER A CA 1
ATOM 2178 C C . SER A 1 272 ? -0.505 -11.753 3.997 1.00 93.56 272 SER A C 1
ATOM 2180 O O . SER A 1 272 ? -0.885 -11.687 5.158 1.00 93.56 272 SER A O 1
ATOM 2182 N N . TYR A 1 273 ? -1.360 -11.994 3.003 1.00 93.12 273 TYR A N 1
ATOM 2183 C CA . TYR A 1 273 ? -2.803 -12.131 3.200 1.00 93.12 273 TYR A CA 1
ATOM 2184 C C . TYR A 1 273 ? -3.144 -13.286 4.154 1.00 93.12 273 TYR A C 1
ATOM 2186 O O . TYR A 1 273 ? -4.006 -13.165 5.020 1.00 93.12 273 TYR A O 1
ATOM 2194 N N . GLN A 1 274 ? -2.416 -14.401 4.075 1.00 90.75 274 GLN A N 1
ATOM 2195 C CA . GLN A 1 274 ? -2.582 -15.526 5.002 1.00 90.75 274 GLN A CA 1
ATOM 2196 C C . GLN A 1 274 ? -2.256 -15.169 6.464 1.00 90.75 274 GLN A C 1
ATOM 2198 O O . GLN A 1 274 ? -2.748 -15.834 7.381 1.00 90.75 274 GLN A O 1
ATOM 2203 N N . GLN A 1 275 ? -1.470 -14.117 6.717 1.00 88.62 275 GLN A N 1
ATOM 2204 C CA . GLN A 1 275 ? -1.136 -13.682 8.078 1.00 88.62 275 GLN A CA 1
ATOM 2205 C C . GLN A 1 275 ? -2.324 -13.055 8.811 1.00 88.62 275 GLN A C 1
ATOM 2207 O O . GLN A 1 275 ? -2.336 -13.090 10.041 1.00 88.62 275 GLN A O 1
ATOM 2212 N N . TYR A 1 276 ? -3.349 -12.565 8.103 1.00 83.06 276 TYR A N 1
ATOM 2213 C CA . TYR A 1 276 ? -4.595 -12.108 8.733 1.00 83.06 276 TYR A CA 1
ATOM 2214 C C . TYR A 1 276 ? -5.259 -13.201 9.578 1.00 83.06 276 TYR A C 1
ATOM 2216 O O . TYR A 1 276 ? -5.860 -12.918 10.609 1.00 83.06 276 TYR A O 1
ATOM 2224 N N . PHE A 1 277 ? -5.087 -14.463 9.180 1.00 77.81 277 PHE A N 1
ATOM 2225 C CA . PHE A 1 277 ? -5.708 -15.628 9.809 1.00 77.81 277 PHE A CA 1
ATOM 2226 C C . PHE A 1 277 ? -4.738 -16.396 10.725 1.00 77.81 277 PHE A C 1
ATOM 2228 O O . PHE A 1 277 ? -4.908 -17.591 10.971 1.00 77.81 277 PHE A O 1
ATOM 2235 N N . GLY A 1 278 ? -3.685 -15.732 11.219 1.00 63.56 278 GLY A N 1
ATOM 2236 C CA . GLY A 1 278 ? -2.761 -16.304 12.202 1.00 63.56 278 GLY A CA 1
ATOM 2237 C C . GLY A 1 278 ? -1.815 -17.378 11.652 1.00 63.56 278 GLY A C 1
ATOM 2238 O O . GLY A 1 278 ? -1.349 -18.221 12.415 1.00 63.56 278 GLY A O 1
ATOM 2239 N N . GLY A 1 279 ? -1.539 -17.386 10.341 1.00 55.75 279 GLY A N 1
ATOM 2240 C CA . GLY A 1 279 ? -0.517 -18.256 9.741 1.00 55.75 279 GLY A CA 1
ATOM 2241 C C . GLY A 1 279 ? -0.821 -19.760 9.793 1.00 55.75 279 GLY A C 1
ATOM 2242 O O . GLY A 1 279 ? 0.081 -20.573 9.595 1.00 55.75 279 GLY A O 1
ATOM 2243 N N . SER A 1 280 ? -2.074 -20.156 10.043 1.00 39.84 280 SER A N 1
ATOM 2244 C CA . SER A 1 280 ? -2.523 -21.553 10.008 1.00 39.84 280 SER A CA 1
ATOM 2245 C C . SER A 1 280 ? -2.526 -22.089 8.563 1.00 39.84 280 SER A C 1
ATOM 2247 O O . SER A 1 280 ? -3.570 -22.243 7.929 1.00 39.84 280 SER A O 1
ATOM 2249 N N . LEU A 1 281 ? -1.341 -22.415 8.044 1.00 42.97 281 LEU A N 1
ATOM 2250 C CA . LEU A 1 281 ? -1.126 -23.034 6.730 1.00 42.97 281 LEU A CA 1
ATOM 2251 C C . LEU A 1 281 ? -1.732 -24.447 6.595 1.00 42.97 281 LEU A C 1
ATOM 2253 O O . LEU A 1 281 ? -1.775 -24.981 5.488 1.00 42.97 281 LEU A O 1
ATOM 2257 N N . GLU A 1 282 ? -2.234 -25.059 7.675 1.00 36.03 282 GLU A N 1
ATOM 2258 C CA . GLU A 1 282 ? -2.683 -26.460 7.651 1.00 36.03 282 GLU A CA 1
ATOM 2259 C C . GLU A 1 282 ? -4.201 -26.695 7.710 1.00 36.03 282 GLU A C 1
ATOM 2261 O O . GLU A 1 282 ? -4.626 -27.813 7.420 1.00 36.03 282 GLU A O 1
ATOM 2266 N N . LYS A 1 283 ? -5.050 -25.703 8.022 1.00 33.91 283 LYS A N 1
ATOM 2267 C CA . LYS A 1 283 ? -6.502 -25.966 8.169 1.00 33.91 283 LYS A CA 1
ATOM 2268 C C . LYS A 1 283 ? -7.396 -25.559 6.998 1.00 33.91 283 LYS A C 1
ATOM 2270 O O . LYS A 1 283 ? -8.425 -26.203 6.816 1.00 33.91 283 LYS A O 1
ATOM 2275 N N . ASP A 1 284 ? -6.983 -24.621 6.148 1.00 38.97 284 ASP A N 1
ATOM 2276 C CA . ASP A 1 284 ? -7.879 -24.030 5.135 1.00 38.97 284 ASP A CA 1
ATOM 2277 C C . ASP A 1 284 ? -7.466 -24.249 3.673 1.00 38.97 284 ASP A C 1
ATOM 2279 O O . ASP A 1 284 ? -7.942 -23.582 2.760 1.00 38.97 284 ASP A O 1
ATOM 2283 N N . ARG A 1 285 ? -6.679 -25.294 3.383 1.00 34.56 285 ARG A N 1
ATOM 2284 C CA . ARG A 1 285 ? -6.530 -25.770 1.989 1.00 34.56 285 ARG A CA 1
ATOM 2285 C C . ARG A 1 285 ? -7.819 -26.359 1.390 1.00 34.56 285 ARG A C 1
ATOM 2287 O O . ARG A 1 285 ? -7.811 -26.750 0.228 1.00 34.56 285 ARG A O 1
ATOM 2294 N N . ARG A 1 286 ? -8.908 -26.462 2.160 1.00 35.19 286 ARG A N 1
ATOM 2295 C CA . ARG A 1 286 ? -10.191 -27.036 1.711 1.00 35.19 286 ARG A CA 1
ATOM 2296 C C . ARG A 1 286 ? -11.312 -26.017 1.499 1.00 35.19 286 ARG A C 1
ATOM 2298 O O . ARG A 1 286 ? -12.383 -26.430 1.081 1.00 35.19 286 ARG A O 1
ATOM 2305 N N . SER A 1 287 ? -11.088 -24.734 1.772 1.00 33.88 287 SER A N 1
ATOM 2306 C CA . SER A 1 287 ? -12.135 -23.700 1.720 1.00 33.88 287 SER A CA 1
ATOM 2307 C C . SER A 1 287 ? -11.918 -22.641 0.630 1.00 33.88 287 SER A C 1
ATOM 2309 O O . SER A 1 287 ? -12.756 -21.758 0.483 1.00 33.88 287 SER A O 1
ATOM 2311 N N . ILE A 1 288 ? -10.845 -22.743 -0.169 1.00 39.62 288 ILE A N 1
ATOM 2312 C CA . ILE A 1 288 ? -10.550 -21.822 -1.290 1.00 39.62 288 ILE A CA 1
ATOM 2313 C C . ILE A 1 288 ? -10.424 -22.578 -2.631 1.00 39.62 288 ILE A C 1
ATOM 2315 O O . ILE A 1 288 ? -9.544 -22.300 -3.443 1.00 39.62 288 ILE A O 1
ATOM 2319 N N . LEU A 1 289 ? -11.297 -23.563 -2.860 1.00 33.09 289 LEU A N 1
ATOM 2320 C CA . LEU A 1 289 ? -11.598 -24.104 -4.191 1.00 33.09 289 LEU A CA 1
ATOM 2321 C C . LEU A 1 289 ? -13.111 -24.187 -4.372 1.00 33.09 289 LEU A C 1
ATOM 2323 O O . LEU A 1 289 ? -13.765 -24.728 -3.452 1.00 33.09 289 LEU A O 1
#

Secondary structure (DSSP, 8-state):
---HHHHHHHHHHHTSTTT--B-TTS-BS--HHHHHHHHHHHHHHHHHHHHH-TTS-HHHHHHHHHHH--SSS---B-HHHHHHTTS--S---GGGGGGGSHHHHHTSSS-B-HHHHHHHHHHHHHHTT-EEEEEEEE-S-TT--B-EEEEEEE-TTS-EEEE-HHHHHHHSSTTT-B-HHHHHHTSEEE---HHHHH-EETTTEES-BHHHHHTSTT---B-HHHHHHHH-GGGB-TTSPBP-BGGG--HHHHHHHHHHHHHHHHHHHHHHHHHTTTT-T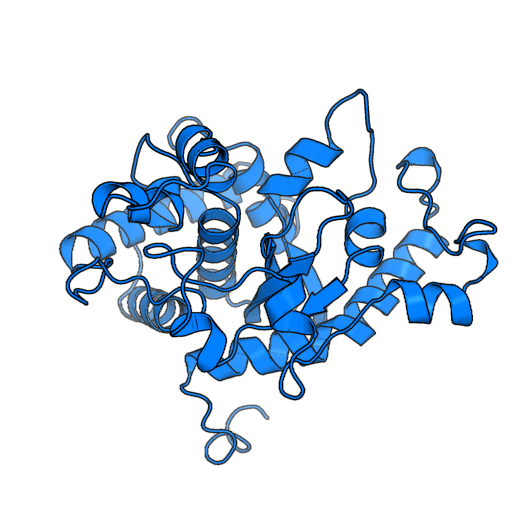TT-TTS--

pLDDT: mean 84.28, std 15.19, range [33.09, 98.19]